Protein AF-A0A161SLN0-F1 (afdb_monomer_lite)

Structure (mmCIF, N/CA/C/O backbone):
data_AF-A0A161SLN0-F1
#
_entry.id   AF-A0A161SLN0-F1
#
loop_
_atom_site.group_PDB
_atom_site.id
_atom_site.type_symbol
_atom_site.label_atom_id
_atom_site.label_alt_id
_atom_site.label_comp_id
_atom_site.label_asym_id
_atom_site.label_entity_id
_atom_site.label_seq_id
_atom_site.pdbx_PDB_ins_code
_atom_site.Cartn_x
_atom_site.Cartn_y
_atom_site.Cartn_z
_atom_site.occupancy
_atom_site.B_iso_or_equiv
_atom_site.auth_seq_id
_atom_site.auth_comp_id
_atom_site.auth_asym_id
_atom_site.auth_atom_id
_atom_site.pdbx_PDB_model_num
ATOM 1 N N . MET A 1 1 ? -24.379 -13.839 1.000 1.00 34.00 1 MET A N 1
ATOM 2 C CA . MET A 1 1 ? -23.048 -14.448 0.765 1.00 34.00 1 MET A CA 1
ATOM 3 C C . MET A 1 1 ? -22.017 -13.664 1.564 1.00 34.00 1 MET A C 1
ATOM 5 O O . MET A 1 1 ? -21.886 -12.473 1.328 1.00 34.00 1 MET A O 1
ATOM 9 N N . ASN A 1 2 ? -21.321 -14.285 2.523 1.00 34.69 2 ASN A N 1
ATOM 10 C CA . ASN A 1 2 ? -20.257 -13.618 3.285 1.00 34.69 2 ASN A CA 1
ATOM 11 C C . ASN A 1 2 ? -18.967 -13.610 2.457 1.00 34.69 2 ASN A C 1
ATOM 13 O O . ASN A 1 2 ? -18.187 -14.558 2.512 1.00 34.69 2 ASN A O 1
ATOM 17 N N . GLN A 1 3 ? -18.749 -12.561 1.663 1.00 37.97 3 GLN A N 1
ATOM 18 C CA . GLN A 1 3 ? -17.447 -12.347 1.036 1.00 37.97 3 GLN A CA 1
ATOM 19 C C . GLN A 1 3 ? -16.468 -11.876 2.111 1.00 37.97 3 GLN A C 1
ATOM 21 O O . GLN A 1 3 ? -16.639 -10.801 2.681 1.00 37.97 3 GLN A O 1
ATOM 26 N N . GLN A 1 4 ? -15.467 -12.705 2.409 1.00 38.03 4 GLN A N 1
ATOM 27 C CA . GLN A 1 4 ? -14.343 -12.331 3.256 1.00 38.03 4 GLN A CA 1
ATOM 28 C C . GLN A 1 4 ? -13.161 -11.969 2.360 1.00 38.03 4 GLN A C 1
ATOM 30 O O . GLN A 1 4 ? -12.408 -12.836 1.917 1.00 38.03 4 GLN A O 1
ATOM 35 N N . VAL A 1 5 ? -12.976 -10.678 2.101 1.00 45.66 5 VAL A N 1
ATOM 36 C CA . VAL A 1 5 ? -11.782 -10.204 1.395 1.00 45.66 5 VAL A CA 1
ATOM 37 C C . VAL A 1 5 ? -10.668 -10.078 2.430 1.00 45.66 5 VAL A C 1
ATOM 39 O O . VAL A 1 5 ? -10.625 -9.106 3.178 1.00 45.66 5 VAL A O 1
ATOM 42 N N . LYS A 1 6 ? -9.797 -11.093 2.516 1.00 40.09 6 LYS A N 1
ATOM 43 C CA . LYS A 1 6 ? -8.575 -11.044 3.336 1.00 40.09 6 LYS A CA 1
ATOM 44 C C . LYS A 1 6 ? -7.455 -10.394 2.540 1.00 40.09 6 LYS A C 1
ATOM 46 O O . LYS A 1 6 ? -7.064 -10.918 1.500 1.00 40.09 6 LYS A O 1
ATOM 51 N N . PHE A 1 7 ? -6.958 -9.259 2.996 1.00 44.44 7 PHE A N 1
ATOM 52 C CA . PHE A 1 7 ? -5.714 -8.671 2.521 1.00 44.44 7 PHE A CA 1
ATOM 53 C C . PHE A 1 7 ? -4.600 -9.122 3.466 1.00 44.44 7 PHE A C 1
ATOM 55 O O . PHE A 1 7 ? -4.599 -8.736 4.630 1.00 44.44 7 PHE A O 1
ATOM 62 N N . ASN A 1 8 ? -3.699 -9.967 2.966 1.00 43.16 8 ASN A N 1
ATOM 63 C CA . ASN A 1 8 ? -2.458 -10.354 3.654 1.00 43.16 8 ASN A CA 1
ATOM 64 C C . ASN A 1 8 ? -1.259 -9.573 3.095 1.00 43.16 8 ASN A C 1
ATOM 66 O O . ASN A 1 8 ? -0.107 -9.976 3.257 1.00 43.16 8 ASN A O 1
ATOM 70 N N . GLY A 1 9 ? -1.556 -8.499 2.366 1.00 36.72 9 GLY A N 1
ATOM 71 C CA . GLY A 1 9 ? -0.575 -7.662 1.727 1.00 36.72 9 GLY A CA 1
ATOM 72 C C . GLY A 1 9 ? 0.172 -6.819 2.743 1.00 36.72 9 GLY A C 1
ATOM 73 O O . GLY A 1 9 ? -0.201 -6.631 3.901 1.00 36.72 9 GLY A O 1
ATOM 74 N N . THR A 1 10 ? 1.272 -6.302 2.261 1.00 40.06 10 THR A N 1
ATOM 75 C CA . THR A 1 10 ? 2.118 -5.356 2.955 1.00 40.06 10 THR A CA 1
ATOM 76 C C . THR A 1 10 ? 1.894 -4.055 2.215 1.00 40.06 10 THR A C 1
ATOM 78 O O . THR A 1 10 ? 1.995 -4.028 0.992 1.00 40.06 10 THR A O 1
ATOM 81 N N . GLY A 1 11 ? 1.458 -3.004 2.905 1.00 35.00 11 GLY A N 1
ATOM 82 C CA . GLY A 1 11 ? 1.432 -1.695 2.269 1.00 35.00 11 GLY A CA 1
ATOM 83 C C . GLY A 1 11 ? 2.883 -1.326 1.984 1.00 35.00 11 GLY A C 1
ATOM 84 O O . GLY A 1 11 ? 3.654 -1.116 2.914 1.00 35.00 11 GLY A O 1
ATOM 85 N N . TRP A 1 12 ? 3.296 -1.344 0.720 1.00 36.91 12 TRP A N 1
ATOM 86 C CA . TRP A 1 12 ? 4.634 -0.910 0.334 1.00 36.91 12 TRP A CA 1
ATOM 87 C C . TRP A 1 12 ? 4.531 0.422 -0.391 1.00 36.91 12 TRP A C 1
ATOM 89 O O . TRP A 1 12 ? 3.974 0.516 -1.482 1.00 36.91 12 TRP A O 1
ATOM 99 N N . PHE A 1 13 ? 5.168 1.429 0.203 1.00 38.88 13 PHE A N 1
ATOM 100 C CA . PHE A 1 13 ? 5.978 2.351 -0.576 1.00 38.88 13 PHE A CA 1
ATOM 101 C C . PHE A 1 13 ? 7.171 1.556 -1.113 1.00 38.88 13 PHE A C 1
ATOM 103 O O . PHE A 1 13 ? 7.768 0.750 -0.398 1.00 38.88 13 PHE A O 1
ATOM 110 N N . PHE A 1 14 ? 7.472 1.731 -2.392 1.00 34.84 14 PHE A N 1
ATOM 111 C CA . PHE A 1 14 ? 8.445 0.931 -3.122 1.00 34.84 14 PHE A CA 1
ATOM 112 C C . PHE A 1 14 ? 9.774 0.737 -2.395 1.00 34.84 14 PHE A C 1
ATOM 114 O O . PHE A 1 14 ? 10.531 1.679 -2.174 1.00 34.84 14 PHE A O 1
ATOM 121 N N . ARG A 1 15 ? 10.130 -0.529 -2.186 1.00 34.72 15 ARG A N 1
ATOM 122 C CA . ARG A 1 15 ? 11.526 -0.950 -2.229 1.00 34.72 15 ARG A CA 1
ATOM 123 C C . ARG A 1 15 ? 11.602 -2.227 -3.052 1.00 34.72 15 ARG A C 1
ATOM 125 O O . ARG A 1 15 ? 11.741 -3.324 -2.523 1.00 34.72 15 ARG A O 1
ATOM 132 N N . VAL A 1 16 ? 11.537 -2.064 -4.378 1.00 40.88 16 VAL A N 1
ATOM 133 C CA . VAL A 1 16 ? 12.298 -2.962 -5.261 1.00 40.88 16 VAL A CA 1
ATOM 134 C C . VAL A 1 16 ? 13.681 -3.041 -4.624 1.00 40.88 16 VAL A C 1
ATOM 136 O O . VAL A 1 16 ? 14.214 -1.984 -4.276 1.00 40.88 16 VAL A O 1
ATOM 139 N N . SER A 1 17 ? 14.205 -4.242 -4.351 1.00 44.16 17 SER A N 1
ATOM 140 C CA . SER A 1 17 ? 15.552 -4.397 -3.793 1.00 44.16 17 SER A CA 1
ATOM 141 C C . SER A 1 17 ? 16.469 -3.544 -4.655 1.00 44.16 17 SER A C 1
ATOM 143 O O . SER A 1 17 ? 16.729 -3.900 -5.802 1.00 44.16 17 SER A O 1
ATOM 145 N N . ALA A 1 18 ? 16.861 -2.363 -4.159 1.00 51.41 18 ALA A N 1
ATOM 146 C CA . ALA A 1 18 ? 17.489 -1.343 -4.996 1.00 51.41 18 ALA A CA 1
ATOM 147 C C . ALA A 1 18 ? 18.703 -1.944 -5.706 1.00 51.41 18 ALA A C 1
ATOM 149 O O . ALA A 1 18 ? 18.971 -1.638 -6.855 1.00 51.41 18 ALA A O 1
ATOM 150 N N . LYS A 1 19 ? 19.341 -2.915 -5.048 1.00 51.28 19 LYS A N 1
ATOM 151 C CA . LYS A 1 19 ? 20.401 -3.758 -5.574 1.00 51.28 19 LYS A CA 1
ATOM 152 C C . LYS A 1 19 ? 20.050 -4.426 -6.912 1.00 51.28 19 LYS A C 1
ATOM 154 O O . LYS A 1 19 ? 20.824 -4.286 -7.844 1.00 51.28 19 LYS A O 1
ATOM 159 N N . GLU A 1 20 ? 18.923 -5.120 -7.045 1.00 52.62 20 GLU A N 1
ATOM 160 C CA . GLU A 1 20 ? 18.567 -5.852 -8.277 1.00 52.62 20 GLU A CA 1
ATOM 161 C C . GLU A 1 20 ? 18.192 -4.909 -9.424 1.00 52.62 20 GLU A C 1
ATOM 163 O O . GLU A 1 20 ? 18.635 -5.110 -10.553 1.00 52.62 20 GLU A O 1
ATOM 168 N N . ALA A 1 21 ? 17.462 -3.830 -9.127 1.00 57.84 21 ALA A N 1
ATOM 169 C CA . ALA A 1 21 ? 17.160 -2.794 -10.114 1.00 57.84 21 ALA A CA 1
ATOM 170 C C . ALA A 1 21 ? 18.424 -2.048 -10.574 1.00 57.84 21 ALA A C 1
ATOM 172 O O . ALA A 1 21 ? 18.580 -1.775 -11.764 1.00 57.84 21 ALA A O 1
ATOM 173 N N . ILE A 1 22 ? 19.352 -1.762 -9.653 1.00 64.56 22 ILE A N 1
ATOM 174 C CA . ILE A 1 22 ? 20.646 -1.137 -9.953 1.00 64.56 22 ILE A CA 1
ATOM 175 C C . ILE A 1 22 ? 21.499 -2.075 -10.811 1.00 64.56 22 ILE A C 1
ATOM 177 O O . ILE A 1 22 ? 22.003 -1.640 -11.840 1.00 64.56 22 ILE A O 1
ATOM 181 N N . TRP A 1 23 ? 21.617 -3.361 -10.464 1.00 68.69 23 TRP A N 1
ATOM 182 C CA . TRP A 1 23 ? 22.383 -4.320 -11.269 1.00 68.69 23 TRP A CA 1
ATOM 183 C C . TRP A 1 23 ? 21.785 -4.523 -12.662 1.00 68.69 23 TRP A C 1
ATOM 185 O O . TRP A 1 23 ? 22.527 -4.500 -13.642 1.00 68.69 23 TRP A O 1
ATOM 195 N N . GLY A 1 24 ? 20.457 -4.644 -12.768 1.00 70.56 24 GLY A N 1
ATOM 196 C CA . GLY A 1 24 ? 19.770 -4.704 -14.059 1.00 70.56 24 GLY A CA 1
ATOM 197 C C . GLY A 1 24 ? 20.017 -3.452 -14.906 1.00 70.56 24 GLY A C 1
ATOM 198 O O . GLY A 1 24 ? 20.313 -3.564 -16.093 1.00 70.56 24 GLY A O 1
ATOM 199 N N . SER A 1 25 ? 19.994 -2.269 -14.283 1.00 66.56 25 SER A N 1
ATOM 200 C CA . SER A 1 25 ? 20.264 -0.994 -14.963 1.00 66.56 25 SER A CA 1
ATOM 201 C C . SER A 1 25 ? 21.722 -0.867 -15.414 1.00 66.56 25 SER A C 1
ATOM 203 O O . SER A 1 25 ? 21.975 -0.376 -16.509 1.00 66.56 25 SER A O 1
ATOM 205 N N . ILE A 1 26 ? 22.682 -1.339 -14.610 1.00 77.44 26 ILE A N 1
ATOM 206 C CA . ILE A 1 26 ? 24.114 -1.326 -14.951 1.00 77.44 26 ILE A CA 1
ATOM 207 C C . ILE A 1 26 ? 24.400 -2.254 -16.136 1.00 77.44 26 ILE A C 1
ATOM 209 O O . ILE A 1 26 ? 25.064 -1.842 -17.085 1.00 77.44 26 ILE A O 1
ATOM 213 N N . ILE A 1 27 ? 23.890 -3.491 -16.105 1.00 77.56 27 ILE A N 1
ATOM 214 C CA . ILE A 1 27 ? 24.083 -4.458 -17.197 1.00 77.56 27 ILE A CA 1
ATOM 215 C C . ILE A 1 27 ? 23.438 -3.934 -18.483 1.00 77.56 27 ILE A C 1
ATOM 217 O O . ILE A 1 27 ? 24.058 -3.986 -19.546 1.00 77.56 27 ILE A O 1
ATOM 221 N N . PHE A 1 28 ? 22.225 -3.382 -18.380 1.00 76.50 28 PHE A N 1
ATOM 222 C CA . PHE A 1 28 ? 21.536 -2.771 -19.510 1.00 76.50 28 PHE A CA 1
ATOM 223 C C . PHE A 1 28 ? 22.338 -1.605 -20.096 1.00 76.50 28 PHE A C 1
ATOM 225 O O . PHE A 1 28 ? 22.585 -1.595 -21.297 1.00 76.50 28 PHE A O 1
ATOM 232 N N . LEU A 1 29 ? 22.819 -0.675 -19.262 1.00 80.00 29 LEU A N 1
ATOM 233 C CA . LEU A 1 29 ? 23.639 0.455 -19.707 1.00 80.00 29 LEU A CA 1
ATOM 234 C C . LEU A 1 29 ? 24.932 -0.010 -20.394 1.00 80.00 29 LEU A C 1
ATOM 236 O O . LEU A 1 29 ? 25.308 0.542 -21.423 1.00 80.00 29 LEU A O 1
ATOM 240 N N . GLY A 1 30 ? 25.587 -1.049 -19.868 1.00 80.38 30 GLY A N 1
ATOM 241 C CA . GLY A 1 30 ? 26.797 -1.620 -20.463 1.00 80.38 30 GLY A CA 1
ATOM 242 C C . GLY A 1 30 ? 26.560 -2.216 -21.854 1.00 80.38 30 GLY A C 1
ATOM 243 O O . GLY A 1 30 ? 27.265 -1.868 -22.802 1.00 80.38 30 GLY A O 1
ATOM 244 N N . LEU A 1 31 ? 25.534 -3.063 -21.998 1.00 79.62 31 LEU A N 1
ATOM 245 C CA . LEU A 1 31 ? 25.114 -3.613 -23.296 1.00 79.62 31 LEU A CA 1
ATOM 246 C C . LEU A 1 31 ? 24.728 -2.503 -24.276 1.00 79.62 31 LEU A C 1
ATOM 248 O O . LEU A 1 31 ? 25.082 -2.550 -25.452 1.00 79.62 31 LEU A O 1
ATOM 252 N N . PHE A 1 32 ? 24.042 -1.481 -23.775 1.00 77.06 32 PHE A N 1
ATOM 253 C CA . PHE A 1 32 ? 23.576 -0.362 -24.574 1.00 77.06 32 PHE A CA 1
ATOM 254 C C . PHE A 1 32 ? 24.733 0.492 -25.118 1.00 77.06 32 PHE A C 1
ATOM 256 O O . PHE A 1 32 ? 24.772 0.798 -26.311 1.00 77.06 32 PHE A O 1
ATOM 263 N N . CYS A 1 33 ? 25.728 0.803 -24.284 1.00 80.88 33 CYS A N 1
ATOM 264 C CA . CYS A 1 33 ? 26.953 1.485 -24.707 1.00 80.88 33 CYS A CA 1
ATOM 265 C C . CYS A 1 33 ? 27.768 0.657 -25.713 1.00 80.88 33 CYS A C 1
ATOM 267 O O . CYS A 1 33 ? 28.327 1.218 -26.654 1.00 80.88 33 CYS A O 1
ATOM 269 N N . ALA A 1 34 ? 27.819 -0.669 -25.557 1.00 80.88 34 ALA A N 1
ATOM 270 C CA . ALA A 1 34 ? 28.524 -1.540 -26.498 1.00 80.88 34 ALA A CA 1
ATOM 271 C C . ALA A 1 34 ? 27.880 -1.516 -27.897 1.00 80.88 34 ALA A C 1
ATOM 273 O O . ALA A 1 34 ? 28.582 -1.397 -28.903 1.00 80.88 34 ALA A O 1
ATOM 274 N N . VAL A 1 35 ? 26.545 -1.562 -27.966 1.00 82.25 35 VAL A N 1
ATOM 275 C CA . VAL A 1 35 ? 25.800 -1.459 -29.233 1.00 82.25 35 VAL A CA 1
ATOM 276 C C . VAL A 1 35 ? 25.983 -0.081 -29.872 1.00 82.25 35 VAL A C 1
ATOM 278 O O . VAL A 1 35 ? 26.184 0.000 -31.083 1.00 82.25 35 VAL A O 1
ATOM 281 N N . PHE A 1 36 ? 25.984 0.996 -29.079 1.00 81.06 36 PHE A N 1
ATOM 282 C CA . PHE A 1 36 ? 26.283 2.341 -29.582 1.00 81.06 36 PHE A CA 1
ATOM 283 C C . PHE A 1 36 ? 27.641 2.417 -30.261 1.00 81.06 36 PHE A C 1
ATOM 285 O O . PHE A 1 36 ? 27.747 2.912 -31.378 1.00 81.06 36 PHE A O 1
ATOM 292 N N . TYR A 1 37 ? 28.673 1.920 -29.577 1.00 82.00 37 TYR A N 1
ATOM 293 C CA . TYR A 1 37 ? 30.043 1.987 -30.059 1.00 82.00 37 TYR A CA 1
ATOM 294 C C . TYR A 1 37 ? 30.205 1.219 -31.375 1.00 82.00 37 TYR A C 1
ATOM 296 O O . TYR A 1 37 ? 30.844 1.709 -32.302 1.00 82.00 37 TYR A O 1
ATOM 304 N N . LEU A 1 38 ? 29.546 0.060 -31.499 1.00 82.12 38 LEU A N 1
ATOM 305 C CA . LEU A 1 38 ? 29.510 -0.711 -32.741 1.00 82.12 38 LEU A CA 1
ATOM 306 C C . LEU A 1 38 ? 28.850 0.074 -33.887 1.00 82.12 38 LEU A C 1
ATOM 308 O O . LEU A 1 38 ? 29.393 0.129 -34.988 1.00 82.12 38 LEU A O 1
ATOM 312 N N . ILE A 1 39 ? 27.695 0.698 -33.635 1.00 80.31 39 ILE A N 1
ATOM 313 C CA . ILE A 1 39 ? 26.986 1.505 -34.640 1.00 80.31 39 ILE A CA 1
ATOM 314 C C . ILE A 1 39 ? 27.831 2.714 -35.044 1.00 80.31 39 ILE A C 1
ATOM 316 O O . ILE A 1 39 ? 27.960 2.987 -36.235 1.00 80.31 39 ILE A O 1
ATOM 320 N N . HIS A 1 40 ? 28.435 3.406 -34.077 1.00 79.94 40 HIS A N 1
ATOM 321 C CA . HIS A 1 40 ? 29.305 4.550 -34.326 1.00 79.94 40 HIS A CA 1
ATOM 322 C C . HIS A 1 40 ? 30.483 4.173 -35.226 1.00 79.94 40 HIS A C 1
ATOM 324 O O . HIS A 1 40 ? 30.720 4.841 -36.229 1.00 79.94 40 HIS A O 1
ATOM 330 N N . PHE A 1 41 ? 31.148 3.054 -34.932 1.00 80.75 41 PHE A N 1
ATOM 331 C CA . PHE A 1 41 ? 32.256 2.543 -35.736 1.00 80.75 41 PHE A CA 1
ATOM 332 C C . PHE A 1 41 ? 31.831 2.216 -37.178 1.00 80.75 41 PHE A C 1
ATOM 334 O O . PHE A 1 41 ? 32.519 2.579 -38.132 1.00 80.75 41 PHE A O 1
ATOM 341 N N . ILE A 1 42 ? 30.664 1.585 -37.363 1.00 79.62 42 ILE A N 1
ATOM 342 C CA . ILE A 1 42 ? 30.116 1.305 -38.700 1.00 79.62 42 ILE A CA 1
ATOM 343 C C . ILE A 1 42 ? 29.817 2.614 -39.441 1.00 79.62 42 ILE A C 1
ATOM 345 O O . ILE A 1 42 ? 30.231 2.778 -40.587 1.00 79.62 42 ILE A O 1
ATOM 349 N N . VAL A 1 43 ? 29.137 3.565 -38.801 1.00 79.31 43 VAL A N 1
ATOM 350 C CA . VAL A 1 43 ? 28.787 4.860 -39.409 1.00 79.31 43 VAL A CA 1
ATOM 351 C C . VAL A 1 43 ? 30.038 5.665 -39.769 1.00 79.31 43 VAL A C 1
ATOM 353 O O . VAL A 1 43 ? 30.090 6.273 -40.840 1.00 79.31 43 VAL A O 1
ATOM 356 N N . GLU A 1 44 ? 31.066 5.636 -38.920 1.00 79.81 44 GLU A N 1
ATOM 357 C CA . GLU A 1 44 ? 32.354 6.277 -39.179 1.00 79.81 44 GLU A CA 1
ATOM 358 C C . GLU A 1 44 ? 33.065 5.649 -40.385 1.00 79.81 44 GLU A C 1
ATOM 360 O O . GLU A 1 44 ? 33.533 6.381 -41.258 1.00 79.81 44 GLU A O 1
ATOM 365 N N . SER A 1 45 ? 33.044 4.315 -40.500 1.00 79.19 45 SER A N 1
ATOM 366 C CA . SER A 1 45 ? 33.649 3.580 -41.621 1.00 79.19 45 SER A CA 1
ATOM 367 C C . SER A 1 45 ? 32.994 3.855 -42.984 1.00 79.19 45 SER A C 1
ATOM 369 O O . SER A 1 45 ? 33.648 3.731 -44.017 1.00 79.19 45 SER A O 1
ATOM 371 N N . VAL A 1 46 ? 31.721 4.269 -43.001 1.00 82.50 46 VAL A N 1
ATOM 372 C CA . VAL A 1 46 ? 30.965 4.591 -44.227 1.00 82.50 46 VAL A CA 1
ATOM 373 C C . VAL A 1 46 ? 31.240 6.024 -44.716 1.00 82.50 46 VAL A C 1
ATOM 375 O O . VAL A 1 46 ? 30.949 6.349 -45.865 1.00 82.50 46 VAL A O 1
ATOM 378 N N . GLY A 1 47 ? 31.810 6.898 -43.877 1.00 78.12 47 GLY A N 1
ATOM 379 C CA . GLY A 1 47 ? 32.238 8.246 -44.280 1.00 78.12 47 GLY A CA 1
ATOM 380 C C . GLY A 1 47 ? 31.108 9.225 -44.639 1.00 78.12 47 GLY A C 1
ATOM 381 O O . GLY A 1 47 ? 31.372 10.285 -45.198 1.00 78.12 47 GLY A O 1
ATOM 382 N N . ASN A 1 48 ? 29.847 8.904 -44.332 1.00 83.31 48 ASN A N 1
ATOM 383 C CA . ASN A 1 48 ? 28.707 9.770 -44.636 1.00 83.31 48 ASN A CA 1
ATOM 384 C C . ASN A 1 48 ? 28.481 10.800 -43.511 1.00 83.31 48 ASN A C 1
ATOM 386 O O . ASN A 1 48 ? 27.951 10.470 -42.451 1.00 83.31 48 ASN A O 1
ATOM 390 N N . GLU A 1 49 ? 28.853 12.059 -43.755 1.00 82.94 49 GLU A N 1
ATOM 391 C CA . GLU A 1 49 ? 28.761 13.170 -42.789 1.00 82.94 49 GLU A CA 1
ATOM 392 C C . GLU A 1 49 ? 27.317 13.481 -42.336 1.00 82.94 49 GLU A C 1
ATOM 394 O O . GLU A 1 49 ? 27.067 13.839 -41.180 1.00 82.94 49 GLU A O 1
ATOM 399 N N . THR A 1 50 ? 26.323 13.265 -43.202 1.00 80.62 50 THR A N 1
ATOM 400 C CA . THR A 1 50 ? 24.906 13.395 -42.826 1.00 80.62 50 THR A CA 1
ATOM 401 C C . THR A 1 50 ? 24.488 12.271 -41.878 1.00 80.62 50 THR A C 1
ATOM 403 O O . THR A 1 50 ? 23.823 12.512 -40.874 1.00 80.62 50 THR A O 1
ATOM 406 N N . LEU A 1 51 ? 24.932 11.040 -42.141 1.00 76.19 51 LEU A N 1
ATOM 407 C CA . LEU A 1 51 ? 24.659 9.899 -41.266 1.00 76.19 51 LEU A CA 1
ATOM 408 C C . LEU A 1 51 ? 25.362 10.054 -39.905 1.00 76.19 51 LEU A C 1
ATOM 410 O O . LEU A 1 51 ? 24.759 9.783 -38.867 1.00 76.19 51 LEU A O 1
ATOM 414 N N . LYS A 1 52 ? 26.596 10.577 -39.893 1.00 75.81 52 LYS A N 1
ATOM 415 C CA . LYS A 1 52 ? 27.353 10.899 -38.670 1.00 75.81 52 LYS A CA 1
ATOM 416 C C . LYS A 1 52 ? 26.661 11.941 -37.791 1.00 75.81 52 LYS A C 1
ATOM 418 O O . LYS A 1 52 ? 26.717 11.823 -36.570 1.00 75.81 52 LYS A O 1
ATOM 423 N N . SER A 1 53 ? 26.009 12.947 -38.370 1.00 80.12 53 SER A N 1
ATOM 424 C CA . SER A 1 53 ? 25.287 13.965 -37.586 1.00 80.12 53 SER A CA 1
ATOM 425 C C . SER A 1 53 ? 23.935 13.468 -37.055 1.00 80.12 53 SER A C 1
ATOM 427 O O . SER A 1 53 ? 23.513 13.874 -35.973 1.00 80.12 53 SER A O 1
ATOM 429 N N . LEU A 1 54 ? 23.286 12.531 -37.756 1.00 80.94 54 LEU A N 1
ATOM 430 C CA . LEU A 1 54 ? 22.002 11.944 -37.349 1.00 80.94 54 LEU A CA 1
ATOM 431 C C . LEU A 1 54 ? 22.121 10.743 -36.400 1.00 80.94 54 LEU A C 1
ATOM 433 O O . LEU A 1 54 ? 21.144 10.409 -35.726 1.00 80.94 54 LEU A O 1
ATOM 437 N N . GLN A 1 55 ? 23.296 10.115 -36.298 1.00 80.62 55 GLN A N 1
ATOM 438 C CA . GLN A 1 55 ? 23.485 8.917 -35.472 1.00 80.62 55 GLN A CA 1
ATOM 439 C C . GLN A 1 55 ? 23.126 9.147 -33.995 1.00 80.62 55 GLN A C 1
ATOM 441 O O . GLN A 1 55 ? 22.458 8.313 -33.391 1.00 80.62 55 GLN A O 1
ATOM 446 N N . MET A 1 56 ? 23.518 10.290 -33.417 1.00 76.12 56 MET A N 1
ATOM 447 C CA . MET A 1 56 ? 23.323 10.577 -31.993 1.00 76.12 56 MET A CA 1
ATOM 448 C C . MET A 1 56 ? 21.847 10.871 -31.660 1.00 76.12 56 MET A C 1
ATOM 450 O O . MET A 1 56 ? 21.331 10.265 -30.722 1.00 76.12 56 MET A O 1
ATOM 454 N N . PRO A 1 57 ? 21.113 11.700 -32.435 1.00 80.00 57 PRO A N 1
ATOM 455 C CA . PRO A 1 57 ? 19.665 11.842 -32.275 1.00 80.00 57 PRO A CA 1
ATOM 456 C C . PRO A 1 57 ? 18.900 10.523 -32.424 1.00 80.00 57 PRO A C 1
ATOM 458 O O . PRO A 1 57 ? 18.075 10.201 -31.572 1.00 80.00 57 PRO A O 1
ATOM 461 N N . ILE A 1 58 ? 19.191 9.739 -33.473 1.00 81.81 58 ILE A N 1
ATOM 462 C CA . ILE A 1 58 ? 18.529 8.445 -33.715 1.00 81.81 58 ILE A CA 1
ATOM 463 C C . ILE A 1 58 ? 18.773 7.506 -32.534 1.00 81.81 58 ILE A C 1
ATOM 465 O O . ILE A 1 58 ? 17.844 6.868 -32.038 1.00 81.81 58 ILE A O 1
ATOM 469 N N . PHE A 1 59 ? 20.008 7.465 -32.043 1.00 80.50 59 PHE A N 1
ATOM 470 C CA . PHE A 1 59 ? 20.387 6.641 -30.910 1.00 80.50 59 PHE A CA 1
ATOM 471 C C . PHE A 1 59 ? 19.694 7.056 -29.608 1.00 80.50 59 PHE A C 1
ATOM 473 O O . PHE A 1 59 ? 19.191 6.198 -28.886 1.00 80.50 59 PHE A O 1
ATOM 480 N N . LEU A 1 60 ? 19.605 8.357 -29.319 1.00 79.25 60 LEU A N 1
ATOM 481 C CA . LEU A 1 60 ? 18.901 8.863 -28.137 1.00 79.25 60 LEU A CA 1
ATOM 482 C C . LEU A 1 60 ? 17.398 8.560 -28.187 1.00 79.25 60 LEU A C 1
ATOM 484 O O . LEU A 1 60 ? 16.815 8.190 -27.169 1.00 79.25 60 LEU A O 1
ATOM 488 N N . VAL A 1 61 ? 16.775 8.661 -29.365 1.00 82.31 61 VAL A N 1
ATOM 489 C CA . VAL A 1 61 ? 15.363 8.289 -29.554 1.00 82.31 61 VAL A CA 1
ATOM 490 C C . VAL A 1 61 ? 15.165 6.789 -29.330 1.00 82.31 61 VAL A C 1
ATOM 492 O O . VAL A 1 61 ? 14.252 6.392 -28.609 1.00 82.31 61 VAL A O 1
ATOM 495 N N . LEU A 1 62 ? 16.045 5.949 -29.882 1.00 80.81 62 LEU A N 1
ATOM 496 C CA . LEU A 1 62 ? 16.026 4.502 -29.650 1.00 80.81 62 LEU A CA 1
ATOM 497 C C . LEU A 1 62 ? 16.229 4.154 -28.171 1.00 80.81 62 LEU A C 1
ATOM 499 O O . LEU A 1 62 ? 15.475 3.339 -27.639 1.00 80.81 62 LEU A O 1
ATOM 503 N N . LEU A 1 63 ? 17.182 4.803 -27.491 1.00 79.69 63 LEU A N 1
ATOM 504 C CA . LEU A 1 63 ? 17.395 4.641 -26.051 1.00 79.69 63 LEU A CA 1
ATOM 505 C C . LEU A 1 63 ? 16.117 4.951 -25.279 1.00 79.69 63 LEU A C 1
ATOM 507 O O . LEU A 1 63 ? 15.718 4.176 -24.409 1.00 79.69 63 LEU A O 1
ATOM 511 N N . PHE A 1 64 ? 15.480 6.078 -25.599 1.00 80.19 64 PHE A N 1
ATOM 512 C CA . PHE A 1 64 ? 14.264 6.519 -24.934 1.00 80.19 64 PHE A CA 1
ATOM 513 C C . PHE A 1 64 ? 13.123 5.516 -25.128 1.00 80.19 64 PHE A C 1
ATOM 515 O O . PHE A 1 64 ? 12.508 5.108 -24.146 1.00 80.19 64 PHE A O 1
ATOM 522 N N . VAL A 1 65 ? 12.882 5.058 -26.361 1.00 82.81 65 VAL A N 1
ATOM 523 C CA . VAL A 1 65 ? 11.819 4.087 -26.668 1.00 82.81 65 VAL A CA 1
ATOM 524 C C . VAL A 1 65 ? 12.068 2.753 -25.965 1.00 82.81 65 VAL A C 1
ATOM 526 O O . VAL A 1 65 ? 11.169 2.240 -25.303 1.00 82.81 65 VAL A O 1
ATOM 529 N N . VAL A 1 66 ? 13.281 2.199 -26.049 1.00 81.81 66 VAL A N 1
ATOM 530 C CA . VAL A 1 66 ? 13.609 0.915 -25.403 1.00 81.81 66 VAL A CA 1
ATOM 531 C C . VAL A 1 66 ? 13.522 1.030 -23.881 1.00 81.81 66 VAL A C 1
ATOM 533 O O . VAL A 1 66 ? 12.922 0.170 -23.238 1.00 81.81 66 VAL A O 1
ATOM 536 N N . SER A 1 67 ? 14.051 2.108 -23.296 1.00 77.50 67 SER A N 1
ATOM 537 C CA . SER A 1 67 ? 13.958 2.348 -21.849 1.00 77.50 67 SER A CA 1
ATOM 538 C C . SER A 1 67 ? 12.503 2.493 -21.404 1.00 77.50 67 SER A C 1
ATOM 540 O O . SER A 1 67 ? 12.105 1.891 -20.411 1.00 77.50 67 SER A O 1
ATOM 542 N N . PHE A 1 68 ? 11.688 3.232 -22.162 1.00 79.12 68 PHE A N 1
ATOM 543 C CA . PHE A 1 68 ? 10.260 3.388 -21.896 1.00 79.12 68 PHE A CA 1
ATOM 544 C C . PHE A 1 68 ? 9.522 2.044 -21.944 1.00 79.12 68 PHE A C 1
ATOM 546 O O . PHE A 1 68 ? 8.773 1.737 -21.019 1.00 79.12 68 PHE A O 1
ATOM 553 N N . LEU A 1 69 ? 9.780 1.210 -22.957 1.00 78.25 69 LEU A N 1
ATOM 554 C CA . LEU A 1 69 ? 9.182 -0.124 -23.070 1.00 78.25 69 LEU A CA 1
ATOM 555 C C . LEU A 1 69 ? 9.611 -1.045 -21.921 1.00 78.25 69 LEU A C 1
ATOM 557 O O . LEU A 1 69 ? 8.772 -1.751 -21.369 1.00 78.25 69 LEU A O 1
ATOM 561 N N . ILE A 1 70 ? 10.879 -1.007 -21.500 1.00 74.56 70 ILE A N 1
ATOM 562 C CA . ILE A 1 70 ? 11.357 -1.797 -20.355 1.00 74.56 70 ILE A CA 1
ATOM 563 C C . ILE A 1 70 ? 10.681 -1.341 -19.058 1.00 74.56 70 ILE A C 1
ATOM 565 O O . ILE A 1 70 ? 10.199 -2.171 -18.284 1.00 74.56 70 ILE A O 1
ATOM 569 N N . VAL A 1 71 ? 10.595 -0.029 -18.824 1.00 69.81 71 VAL A N 1
ATOM 570 C CA . VAL A 1 71 ? 9.883 0.527 -17.667 1.00 69.81 71 VAL A CA 1
ATOM 571 C C . VAL A 1 71 ? 8.410 0.109 -17.714 1.00 69.81 71 VAL A C 1
ATOM 573 O O . VAL A 1 71 ? 7.888 -0.391 -16.723 1.00 69.81 71 VAL A O 1
ATOM 576 N N . GLN A 1 72 ? 7.743 0.235 -18.861 1.00 66.88 72 GLN A N 1
ATOM 577 C CA . GLN A 1 72 ? 6.326 -0.094 -19.021 1.00 66.88 72 GLN A CA 1
ATOM 578 C C . GLN A 1 72 ? 6.027 -1.598 -18.921 1.00 66.88 72 GLN A C 1
ATOM 580 O O . GLN A 1 72 ? 4.954 -1.967 -18.451 1.00 66.88 72 GLN A O 1
ATOM 585 N N . GLN A 1 73 ? 6.923 -2.472 -19.381 1.00 65.12 73 GLN A N 1
ATOM 586 C CA . GLN A 1 73 ? 6.677 -3.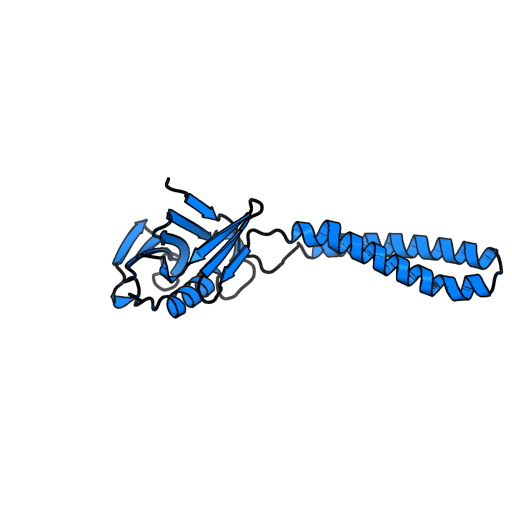916 -19.451 1.00 65.12 73 GLN A CA 1
ATOM 587 C C . GLN A 1 73 ? 7.193 -4.668 -18.227 1.00 65.12 73 GLN A C 1
ATOM 589 O O . GLN A 1 73 ? 6.585 -5.649 -17.808 1.00 65.12 73 GLN A O 1
ATOM 594 N N . PHE A 1 74 ? 8.299 -4.219 -17.642 1.00 59.84 74 PHE A N 1
ATOM 595 C CA . PHE A 1 74 ? 8.873 -4.872 -16.475 1.00 59.84 74 PHE A CA 1
ATOM 596 C C . PHE A 1 74 ? 8.540 -4.085 -15.224 1.00 59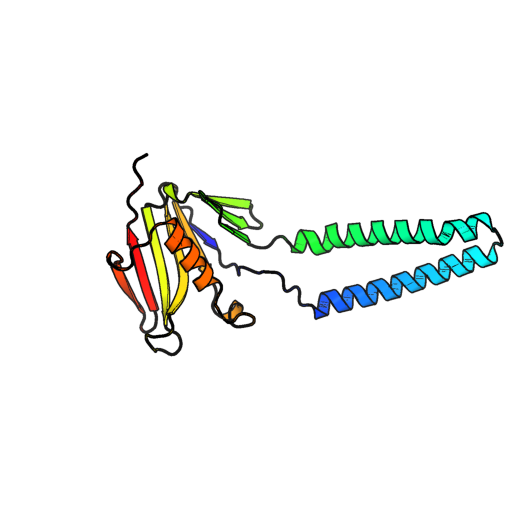.84 74 PHE A C 1
ATOM 598 O O . PHE A 1 74 ? 7.906 -4.625 -14.332 1.00 59.84 74 PHE A O 1
ATOM 605 N N . ILE A 1 75 ? 8.860 -2.795 -15.153 1.00 60.19 75 ILE A N 1
ATOM 606 C CA . ILE A 1 75 ? 8.673 -2.055 -13.901 1.00 60.19 75 ILE A CA 1
ATOM 607 C C . ILE A 1 75 ? 7.180 -1.893 -13.595 1.00 60.19 75 ILE A C 1
ATOM 609 O O . ILE A 1 75 ? 6.734 -2.373 -12.559 1.00 60.19 75 ILE A O 1
ATOM 613 N N . VAL A 1 76 ? 6.390 -1.313 -14.503 1.00 54.59 76 VAL A N 1
ATOM 614 C CA . VAL A 1 76 ? 4.969 -0.972 -14.286 1.00 54.59 76 VAL A CA 1
ATOM 615 C C . VAL A 1 76 ? 4.070 -2.182 -13.960 1.00 54.59 76 VAL A C 1
ATOM 617 O O . VAL A 1 76 ? 3.193 -2.044 -13.110 1.00 54.59 76 VAL A O 1
ATOM 620 N N . PRO A 1 77 ? 4.241 -3.391 -14.523 1.00 46.88 77 PRO A N 1
ATOM 621 C CA . PRO A 1 77 ? 3.422 -4.535 -14.127 1.00 46.88 77 PRO A CA 1
ATOM 622 C C . PRO A 1 77 ? 3.836 -5.099 -12.768 1.00 46.88 77 PRO A C 1
ATOM 624 O O . PRO A 1 77 ? 2.966 -5.543 -12.022 1.00 46.88 77 PRO A O 1
ATOM 627 N N . TYR A 1 78 ? 5.119 -4.998 -12.394 1.00 49.97 78 TYR A N 1
ATOM 628 C CA . TYR A 1 78 ? 5.558 -5.259 -11.019 1.00 49.97 78 TYR A CA 1
ATOM 629 C C . TYR A 1 78 ? 5.100 -4.162 -10.037 1.00 49.97 78 TYR A C 1
ATOM 631 O O . TYR A 1 78 ? 5.108 -4.406 -8.837 1.00 49.97 78 TYR A O 1
ATOM 639 N N . ILE A 1 79 ? 4.601 -3.009 -10.517 1.00 53.69 79 ILE A N 1
ATOM 640 C CA . ILE A 1 79 ? 3.840 -2.015 -9.725 1.00 53.69 79 ILE A CA 1
ATOM 641 C C . ILE A 1 79 ? 2.402 -2.494 -9.410 1.00 53.69 79 ILE A C 1
ATOM 643 O O . ILE A 1 79 ? 1.650 -1.793 -8.736 1.00 53.69 79 ILE A O 1
ATOM 647 N N . LYS A 1 80 ? 1.967 -3.698 -9.808 1.00 45.97 80 LYS A N 1
ATOM 648 C CA . LYS A 1 80 ? 0.677 -4.257 -9.353 1.00 45.97 80 LYS A CA 1
ATOM 649 C C . LYS A 1 80 ? 0.796 -4.848 -7.950 1.00 45.97 80 LYS A C 1
ATOM 651 O O . LYS A 1 80 ? 0.733 -6.059 -7.754 1.00 45.97 80 LYS A O 1
ATOM 656 N N . PHE A 1 81 ? 0.979 -3.970 -6.974 1.00 54.38 81 PHE A N 1
ATOM 657 C CA . PHE A 1 81 ? 0.922 -4.334 -5.569 1.00 54.38 81 PHE A CA 1
ATOM 658 C C . PHE A 1 81 ? -0.523 -4.429 -5.099 1.00 54.38 81 PHE A C 1
ATOM 660 O O . PHE A 1 81 ? -1.414 -3.731 -5.582 1.00 54.38 81 PHE A O 1
ATOM 667 N N . ASP A 1 82 ? -0.714 -5.285 -4.107 1.00 57.97 82 ASP A N 1
ATOM 668 C CA . ASP A 1 82 ? -1.837 -5.231 -3.192 1.00 57.97 82 ASP A CA 1
ATOM 669 C C . ASP A 1 82 ? -1.799 -3.838 -2.515 1.00 57.97 82 ASP A C 1
ATOM 671 O O . ASP A 1 82 ? -1.043 -3.615 -1.570 1.00 57.97 82 ASP A O 1
ATOM 675 N N . GLN A 1 83 ? -2.534 -2.865 -3.063 1.00 65.50 83 GLN A N 1
ATOM 676 C CA . GLN A 1 83 ? -2.516 -1.470 -2.612 1.00 65.50 83 GLN A CA 1
ATOM 677 C C . GLN A 1 83 ? -3.748 -1.155 -1.786 1.00 65.50 83 GLN A C 1
ATOM 679 O O . GLN A 1 83 ? -4.857 -1.618 -2.061 1.00 65.50 83 GLN A O 1
ATOM 684 N N . LEU A 1 84 ? -3.546 -0.289 -0.802 1.00 70.62 84 LEU A N 1
ATOM 685 C CA . LEU A 1 84 ? -4.623 0.271 -0.020 1.00 70.62 84 LEU A CA 1
ATOM 686 C C . LEU A 1 84 ? -4.622 1.785 -0.170 1.00 70.62 84 LEU A C 1
ATOM 688 O O . LEU A 1 84 ? -3.669 2.451 0.222 1.00 70.62 84 LEU A O 1
ATOM 692 N N . VAL A 1 85 ? -5.686 2.316 -0.761 1.00 70.88 85 VAL A N 1
ATOM 693 C CA . VAL A 1 85 ? -5.853 3.748 -1.002 1.00 70.88 85 VAL A CA 1
ATOM 694 C C . VAL A 1 85 ? -6.973 4.254 -0.112 1.00 70.88 85 VAL A C 1
ATOM 696 O O . VAL A 1 85 ? -8.108 3.782 -0.188 1.00 70.88 85 VAL A O 1
ATOM 699 N N . PHE A 1 86 ? -6.644 5.214 0.747 1.00 71.38 86 PHE A N 1
ATOM 700 C CA . PHE A 1 86 ? -7.613 5.876 1.609 1.00 71.38 86 PHE A CA 1
ATOM 701 C C . PHE A 1 86 ? -8.182 7.096 0.880 1.00 71.38 86 PHE A C 1
ATOM 703 O O . PHE A 1 86 ? -7.490 8.098 0.705 1.00 71.38 86 PHE A O 1
ATOM 710 N N . CYS A 1 87 ? -9.430 7.009 0.428 1.00 73.06 87 CYS A N 1
ATOM 711 C CA . CYS A 1 87 ? -10.154 8.120 -0.181 1.00 73.06 87 CYS A CA 1
ATOM 712 C C . CYS A 1 87 ? -11.079 8.782 0.848 1.00 73.06 87 CYS A C 1
ATOM 714 O O . CYS A 1 87 ? -11.254 8.295 1.963 1.00 73.06 87 CYS A O 1
ATOM 716 N N . GLU A 1 88 ? -11.706 9.902 0.480 1.00 72.69 88 GLU A N 1
ATOM 717 C CA . GLU A 1 88 ? -12.515 10.660 1.439 1.00 72.69 88 GLU A CA 1
ATOM 718 C C . GLU A 1 88 ? -13.729 9.901 1.978 1.00 72.69 88 GLU A C 1
ATOM 720 O O . GLU A 1 88 ? -14.073 10.064 3.146 1.00 72.69 88 GLU A O 1
ATOM 725 N N . ARG A 1 89 ? -14.371 9.091 1.127 1.00 75.50 89 ARG A N 1
ATOM 726 C CA . ARG A 1 89 ? -15.616 8.366 1.438 1.00 75.50 89 ARG A CA 1
ATOM 727 C C . ARG A 1 89 ? -15.457 6.849 1.459 1.00 75.50 89 ARG A C 1
ATOM 729 O O . ARG A 1 89 ? -16.392 6.140 1.819 1.00 75.50 89 ARG A O 1
ATOM 736 N N . TYR A 1 90 ? -14.316 6.330 1.017 1.00 80.56 90 TYR A N 1
ATOM 737 C CA . TYR A 1 90 ? -14.096 4.894 0.888 1.00 80.56 90 TYR A CA 1
ATOM 738 C C . TYR A 1 90 ? -12.617 4.534 0.986 1.00 80.56 90 TYR A C 1
ATOM 740 O O . TYR A 1 90 ? -11.737 5.366 0.790 1.00 80.56 90 TYR A O 1
ATOM 748 N N . ILE A 1 91 ? -12.359 3.260 1.245 1.00 82.12 91 ILE A N 1
ATOM 749 C CA . ILE A 1 91 ? -11.043 2.638 1.202 1.00 82.12 91 ILE A CA 1
ATOM 750 C C . ILE A 1 91 ? -11.029 1.705 -0.007 1.00 82.12 91 ILE A C 1
ATOM 752 O O . ILE A 1 91 ? -11.819 0.758 -0.058 1.00 82.12 91 ILE A O 1
ATOM 756 N N . SER A 1 92 ? -10.154 1.963 -0.977 1.00 77.88 92 SER A N 1
ATOM 757 C CA . SER A 1 92 ? -9.928 1.052 -2.101 1.00 77.88 92 SER A CA 1
ATOM 758 C C . SER A 1 92 ? -8.826 0.063 -1.762 1.00 77.88 92 SER A C 1
ATOM 760 O O . SER A 1 92 ? -7.708 0.440 -1.423 1.00 77.88 92 SER A O 1
ATOM 762 N N . ILE A 1 93 ? -9.153 -1.216 -1.885 1.00 79.44 93 ILE A N 1
ATOM 763 C CA . ILE A 1 93 ? -8.246 -2.346 -1.751 1.00 79.44 93 ILE A CA 1
ATOM 764 C C . ILE A 1 93 ? -8.024 -2.877 -3.165 1.00 79.44 93 ILE A C 1
ATOM 766 O O . ILE A 1 93 ? -8.850 -3.621 -3.701 1.00 79.44 93 ILE A O 1
ATOM 770 N N . TYR A 1 94 ? -6.926 -2.465 -3.783 1.00 69.56 94 TYR A N 1
ATOM 771 C CA . TYR A 1 94 ? -6.509 -2.981 -5.077 1.00 69.56 94 TYR A CA 1
AT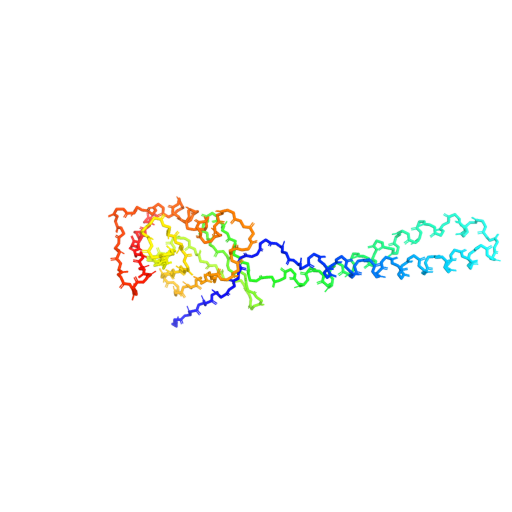OM 772 C C . TYR A 1 94 ? -5.778 -4.294 -4.861 1.00 69.56 94 TYR A C 1
ATOM 774 O O . TYR A 1 94 ? -4.820 -4.359 -4.096 1.00 69.56 94 TYR A O 1
ATOM 782 N N . LYS A 1 95 ? -6.237 -5.334 -5.543 1.00 68.06 95 LYS A N 1
ATOM 783 C CA . LYS A 1 95 ? -5.568 -6.627 -5.631 1.00 68.06 95 LYS A CA 1
ATOM 784 C C . LYS A 1 95 ? -5.288 -6.952 -7.085 1.00 68.06 95 LYS A C 1
ATOM 786 O O . LYS A 1 95 ? -5.946 -6.433 -7.986 1.00 68.06 95 LYS A O 1
ATOM 791 N N . ILE A 1 96 ? -4.400 -7.916 -7.316 1.00 60.50 96 ILE A N 1
ATOM 792 C CA . ILE A 1 96 ? -4.199 -8.494 -8.657 1.00 60.50 96 ILE A CA 1
ATOM 793 C C . ILE A 1 96 ? -5.530 -9.020 -9.234 1.00 60.50 96 ILE A C 1
ATOM 795 O O . ILE A 1 96 ? -5.761 -8.932 -10.436 1.00 60.50 96 ILE A O 1
ATOM 799 N N . SER A 1 97 ? -6.432 -9.510 -8.374 1.00 64.12 97 SER A N 1
ATOM 800 C CA . SER A 1 97 ? -7.757 -10.019 -8.751 1.00 64.12 97 SER A CA 1
ATOM 801 C C . SER A 1 97 ? -8.815 -8.943 -9.038 1.00 64.12 97 SER A C 1
ATOM 803 O O . SER A 1 97 ? -9.923 -9.299 -9.427 1.00 64.12 97 SER A O 1
ATOM 805 N N . GLY A 1 98 ? -8.523 -7.657 -8.815 1.00 67.94 98 GLY A N 1
ATOM 806 C CA . GLY A 1 98 ? -9.471 -6.554 -8.996 1.00 67.94 98 GLY A CA 1
ATOM 807 C C . GLY A 1 98 ? -9.482 -5.549 -7.842 1.00 67.94 98 GLY A C 1
ATOM 808 O O . GLY A 1 98 ? -8.769 -5.695 -6.850 1.00 67.94 98 GLY A O 1
ATOM 809 N N . GLU A 1 99 ? -10.304 -4.511 -7.981 1.00 78.44 99 GLU A N 1
ATOM 810 C CA . GLU A 1 99 ? -10.492 -3.470 -6.967 1.00 78.44 99 GLU A CA 1
ATOM 811 C C . GLU A 1 99 ? -11.710 -3.784 -6.084 1.00 78.44 99 GLU A C 1
ATOM 813 O O . GLU A 1 99 ? -12.804 -4.045 -6.586 1.00 78.44 99 GLU A O 1
ATOM 818 N N . HIS A 1 100 ? -11.543 -3.698 -4.763 1.00 79.69 100 HIS A N 1
ATOM 819 C CA . HIS A 1 100 ? -12.646 -3.719 -3.803 1.00 79.69 100 HIS A CA 1
ATOM 820 C C . HIS A 1 100 ? -12.746 -2.379 -3.080 1.00 79.69 100 HIS A C 1
ATOM 822 O O . HIS A 1 100 ? -11.741 -1.870 -2.594 1.00 79.69 100 HIS A O 1
ATOM 828 N N . ARG A 1 101 ? -13.957 -1.830 -2.951 1.00 83.44 101 ARG A N 1
ATOM 829 C CA . ARG A 1 101 ? -14.196 -0.563 -2.246 1.00 83.44 101 ARG A CA 1
ATOM 830 C C . ARG A 1 101 ? -14.989 -0.790 -0.970 1.00 83.44 101 ARG A C 1
ATOM 832 O O . ARG A 1 101 ? -16.072 -1.371 -1.006 1.00 83.44 101 ARG A O 1
ATOM 839 N N . VAL A 1 102 ? -14.462 -0.293 0.142 1.00 84.00 102 VAL A N 1
ATOM 840 C CA . VAL A 1 102 ? -15.135 -0.266 1.444 1.00 84.00 102 VAL A CA 1
ATOM 841 C C . VAL A 1 102 ? -15.570 1.167 1.712 1.00 84.00 102 VAL A C 1
ATOM 843 O O . VAL A 1 102 ? -14.731 2.013 2.005 1.00 84.00 102 VAL A O 1
ATOM 846 N N . TYR A 1 103 ? -16.859 1.465 1.578 1.00 85.44 103 TYR A N 1
ATOM 847 C CA . TYR A 1 103 ? -17.386 2.798 1.879 1.00 85.44 103 TYR A CA 1
ATOM 848 C C . TYR A 1 103 ? -17.418 3.018 3.387 1.00 85.44 103 TYR A C 1
ATOM 850 O O . TYR A 1 103 ? -17.861 2.139 4.122 1.00 85.44 103 TYR A O 1
ATOM 858 N N . LEU A 1 104 ? -16.936 4.175 3.840 1.00 83.38 104 LEU A N 1
ATOM 859 C CA . LEU A 1 104 ? -16.806 4.476 5.266 1.00 83.38 104 LEU A CA 1
ATOM 860 C C . LEU A 1 104 ? -18.175 4.557 5.952 1.00 83.38 104 LEU A C 1
ATOM 862 O O . LEU A 1 104 ? -18.334 4.043 7.055 1.00 83.38 104 LEU A O 1
ATOM 866 N N . ASP A 1 105 ? -19.167 5.107 5.251 1.00 85.06 105 ASP A N 1
ATOM 867 C CA . ASP A 1 105 ? -20.547 5.233 5.732 1.00 85.06 105 ASP A CA 1
ATOM 868 C C . ASP A 1 105 ? -21.264 3.874 5.859 1.00 85.06 105 ASP A C 1
ATOM 870 O O . ASP A 1 105 ? -22.226 3.749 6.613 1.00 85.06 105 ASP A O 1
ATOM 874 N N . ASP A 1 106 ? -20.778 2.838 5.161 1.00 87.00 106 ASP A N 1
ATOM 875 C CA . ASP A 1 106 ? -21.344 1.483 5.203 1.00 87.00 106 ASP A CA 1
ATOM 876 C C . ASP A 1 106 ? -20.804 0.655 6.389 1.00 87.00 106 ASP A C 1
ATOM 878 O O . ASP A 1 106 ? -21.247 -0.482 6.591 1.00 87.00 106 ASP A O 1
ATOM 882 N N . ILE A 1 107 ? -19.812 1.157 7.141 1.00 86.94 107 ILE A N 1
ATOM 883 C CA . ILE A 1 107 ? -19.1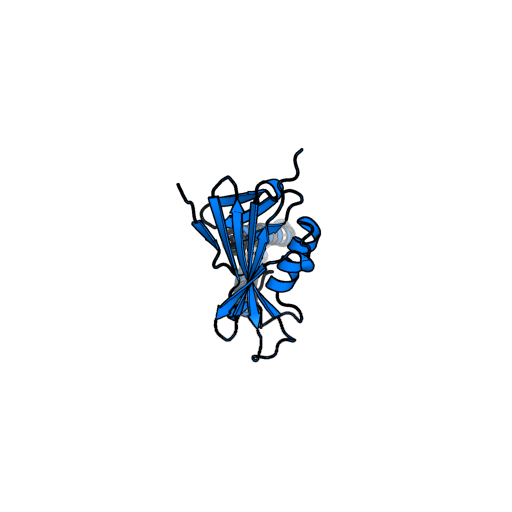64 0.421 8.236 1.00 86.94 107 ILE A CA 1
ATOM 884 C C . ILE A 1 107 ? -20.019 0.530 9.501 1.00 86.94 107 ILE A C 1
ATOM 886 O O . ILE A 1 107 ? -20.065 1.568 10.149 1.00 86.94 107 ILE A O 1
ATOM 890 N N . ASN A 1 108 ? -20.621 -0.585 9.913 1.00 87.06 108 ASN A N 1
ATOM 891 C CA . ASN A 1 108 ? -21.407 -0.672 11.148 1.00 87.06 108 ASN A CA 1
ATOM 892 C C . ASN A 1 108 ? -20.524 -0.972 12.364 1.00 87.06 108 ASN A C 1
ATOM 894 O O . ASN A 1 108 ? -20.791 -0.558 13.492 1.00 87.06 108 ASN A O 1
ATOM 898 N N . THR A 1 109 ? -19.479 -1.773 12.165 1.00 86.75 109 THR A N 1
ATOM 899 C CA . THR A 1 109 ? -18.577 -2.165 13.248 1.00 86.75 109 THR A CA 1
ATOM 900 C C . THR A 1 109 ? -17.158 -2.278 12.726 1.00 86.75 109 THR A C 1
ATOM 902 O O . THR A 1 109 ? -16.904 -2.947 11.722 1.00 86.75 109 THR A O 1
ATOM 905 N N . LEU A 1 110 ? -16.227 -1.659 13.444 1.00 88.12 110 LEU A N 1
ATOM 906 C CA . LEU A 1 110 ? -14.797 -1.780 13.205 1.00 88.12 110 LEU A CA 1
ATOM 907 C C . LEU A 1 110 ? -14.170 -2.570 14.354 1.00 88.12 110 LEU A C 1
ATOM 909 O O . LEU A 1 110 ? -14.255 -2.172 15.513 1.00 88.12 110 LEU A O 1
ATOM 913 N N . GLN A 1 111 ? -13.530 -3.692 14.032 1.00 88.56 111 GLN A N 1
ATOM 914 C CA . GLN A 1 111 ? -12.719 -4.445 14.988 1.00 88.56 111 GLN A CA 1
ATOM 915 C C . GLN A 1 111 ? -11.247 -4.273 14.633 1.00 88.56 111 GLN A C 1
ATOM 917 O O . GLN A 1 111 ? -10.839 -4.591 13.515 1.00 88.56 111 GLN A O 1
ATOM 922 N N . VAL A 1 112 ? -10.450 -3.794 15.581 1.00 86.75 112 VAL A N 1
ATOM 923 C CA . VAL A 1 112 ? -9.014 -3.582 15.410 1.00 86.75 112 VAL A CA 1
ATOM 924 C C . VAL A 1 112 ? -8.253 -4.503 16.351 1.00 86.75 112 VAL A C 1
ATOM 926 O O . VAL A 1 112 ? -8.483 -4.502 17.555 1.00 86.75 112 VAL A O 1
ATOM 929 N N . ASN A 1 113 ? -7.334 -5.296 15.812 1.00 84.81 113 ASN A N 1
ATOM 930 C CA . ASN A 1 113 ? -6.471 -6.167 16.598 1.00 84.81 113 ASN A CA 1
ATOM 931 C C . ASN A 1 113 ? -5.204 -5.419 16.996 1.00 84.81 113 ASN A C 1
ATOM 933 O O . ASN A 1 113 ? -4.430 -5.011 16.129 1.00 84.81 113 ASN A O 1
ATOM 937 N N . VAL A 1 114 ? -4.953 -5.319 18.295 1.00 82.56 114 VAL A N 1
ATOM 938 C CA . VAL A 1 114 ? -3.761 -4.697 18.869 1.00 82.56 114 VAL A CA 1
ATOM 939 C C . VAL A 1 114 ? -2.853 -5.767 19.459 1.00 82.56 114 VAL A C 1
ATOM 941 O O . VAL A 1 114 ? -3.301 -6.666 20.174 1.00 82.56 114 VAL A O 1
ATOM 944 N N . VAL A 1 115 ? -1.565 -5.672 19.155 1.00 78.62 115 VAL A N 1
ATOM 945 C CA . VAL A 1 115 ? -0.494 -6.507 19.695 1.00 78.62 115 VAL A CA 1
ATOM 946 C C . VAL A 1 115 ? 0.376 -5.636 20.591 1.00 78.62 115 VAL A C 1
ATOM 948 O O . VAL A 1 115 ? 0.759 -4.535 20.208 1.00 78.62 115 VAL A O 1
ATOM 951 N N . LEU A 1 116 ? 0.687 -6.140 21.782 1.00 74.50 116 LEU A N 1
ATOM 952 C CA . LEU A 1 116 ? 1.588 -5.480 22.722 1.00 74.50 116 LEU A CA 1
ATOM 953 C C . LEU A 1 116 ? 3.034 -5.847 22.388 1.00 74.50 116 LEU A C 1
ATOM 955 O O . LEU A 1 116 ? 3.404 -7.028 22.419 1.00 74.50 116 LEU A O 1
ATOM 959 N N . GLU A 1 117 ? 3.848 -4.845 22.072 1.00 66.31 117 GLU A N 1
ATOM 960 C CA . GLU A 1 117 ? 5.275 -5.021 21.828 1.00 66.31 117 GLU A CA 1
ATOM 961 C C . GLU A 1 117 ? 6.016 -5.203 23.166 1.00 66.31 117 GLU A C 1
ATOM 963 O O . GLU A 1 117 ? 5.720 -4.554 24.171 1.00 66.31 117 GLU A O 1
ATOM 968 N N . ASP A 1 118 ? 6.908 -6.194 23.224 1.00 64.25 118 ASP A N 1
ATOM 969 C CA . ASP A 1 118 ? 7.695 -6.568 24.412 1.00 64.25 118 ASP A CA 1
ATOM 970 C C . ASP A 1 118 ? 6.902 -6.923 25.686 1.00 64.25 118 ASP A C 1
ATOM 972 O O . ASP A 1 118 ? 7.463 -7.051 26.771 1.00 64.25 118 ASP A O 1
ATOM 976 N N . GLY A 1 119 ? 5.587 -7.147 25.579 1.00 53.50 119 GLY A N 1
ATOM 977 C CA . GLY A 1 119 ? 4.738 -7.458 26.735 1.00 53.50 119 GLY A CA 1
ATOM 978 C C . GLY A 1 119 ? 4.549 -6.285 27.703 1.00 53.50 119 GLY A C 1
ATOM 979 O O . GLY A 1 119 ? 4.002 -6.485 28.787 1.00 53.50 119 GLY A O 1
ATOM 980 N N . THR A 1 120 ? 4.964 -5.079 27.309 1.00 52.06 120 THR A N 1
ATOM 981 C CA . THR A 1 120 ? 4.710 -3.841 28.050 1.00 52.06 120 THR A CA 1
ATOM 982 C C . THR A 1 120 ? 3.490 -3.127 27.469 1.00 52.06 120 THR A C 1
ATOM 984 O O . THR A 1 120 ? 3.234 -3.174 26.270 1.00 52.06 120 THR A O 1
ATOM 987 N N . ILE A 1 121 ? 2.703 -2.477 28.331 1.00 55.22 121 ILE A N 1
ATOM 988 C CA . ILE A 1 121 ? 1.436 -1.812 27.959 1.00 55.22 121 ILE A CA 1
ATOM 989 C C . ILE A 1 121 ? 1.689 -0.559 27.092 1.00 55.22 121 ILE A C 1
ATOM 991 O O . ILE A 1 121 ? 0.783 -0.046 26.453 1.00 55.22 121 ILE A O 1
ATOM 995 N N . TYR A 1 122 ? 2.931 -0.074 27.040 1.00 49.62 122 TYR A N 1
ATOM 996 C CA . TYR A 1 122 ? 3.271 1.239 26.489 1.00 49.62 122 TYR A CA 1
ATOM 997 C C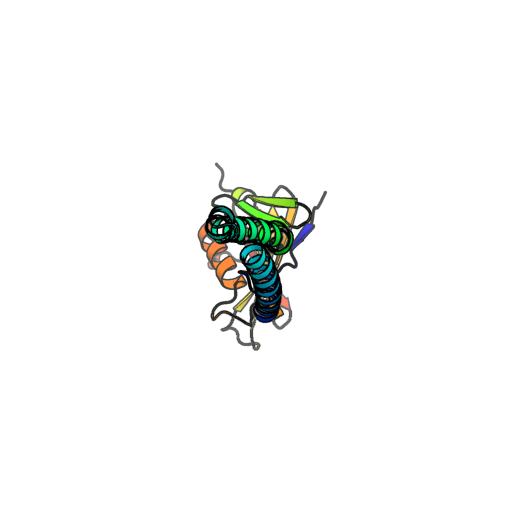 . TYR A 1 122 ? 3.605 1.250 24.993 1.00 49.62 122 TYR A C 1
ATOM 999 O O . TYR A 1 122 ? 3.745 2.327 24.418 1.00 49.62 122 TYR A O 1
ATOM 1007 N N . LYS A 1 123 ? 3.724 0.084 24.348 1.00 64.06 123 LYS A N 1
ATOM 1008 C CA . LYS A 1 123 ? 3.926 -0.015 22.898 1.00 64.06 123 LYS A CA 1
ATOM 1009 C C . LYS A 1 123 ? 2.837 -0.874 22.274 1.00 64.06 123 LYS A C 1
ATOM 1011 O O . LYS A 1 123 ? 2.924 -2.101 22.221 1.00 64.06 123 LYS A O 1
ATOM 1016 N N . GLU A 1 124 ? 1.787 -0.201 21.826 1.00 71.12 124 GLU A N 1
ATOM 1017 C CA . GLU A 1 124 ? 0.681 -0.800 21.089 1.00 71.12 124 GLU A CA 1
ATOM 1018 C C . GLU A 1 124 ? 0.991 -0.795 19.588 1.00 71.12 124 GLU A C 1
ATOM 1020 O O . GLU A 1 124 ? 1.394 0.222 19.018 1.00 71.12 124 GLU A O 1
ATOM 1025 N N . ARG A 1 125 ? 0.773 -1.936 18.933 1.00 75.12 125 ARG A N 1
ATOM 1026 C CA . ARG A 1 125 ? 0.838 -2.053 17.478 1.00 75.12 125 ARG A CA 1
ATOM 1027 C C . ARG A 1 125 ? -0.461 -2.608 16.934 1.00 75.12 125 ARG A C 1
ATOM 1029 O O . ARG A 1 125 ? -0.893 -3.697 17.313 1.00 75.12 125 ARG A O 1
ATOM 1036 N N . TYR A 1 126 ? -1.059 -1.890 15.998 1.00 79.44 126 TYR A N 1
ATOM 1037 C CA . TYR A 1 126 ? -2.236 -2.373 15.287 1.00 79.44 126 TYR A CA 1
ATOM 1038 C C . TYR A 1 126 ? -1.803 -3.430 14.259 1.00 79.44 126 TYR A C 1
ATOM 1040 O O . TYR A 1 126 ? -0.791 -3.285 13.595 1.00 79.44 126 TYR A O 1
ATOM 1048 N N . SER A 1 127 ? -2.514 -4.547 14.165 1.00 75.44 127 SER A N 1
ATOM 1049 C CA . SER A 1 127 ? -2.089 -5.717 13.366 1.00 75.44 127 SER A CA 1
ATOM 1050 C C . SER A 1 127 ? -3.158 -6.203 12.393 1.00 75.44 127 SER A C 1
ATOM 1052 O O . SER A 1 127 ? -2.876 -6.940 11.448 1.00 75.44 127 SER A O 1
ATOM 1054 N N . GLY A 1 128 ? -4.405 -5.784 12.591 1.00 82.81 128 GLY A N 1
ATOM 1055 C CA . GLY A 1 128 ? -5.486 -6.138 11.691 1.00 82.81 128 GLY A CA 1
ATOM 1056 C C . GLY A 1 128 ? -6.732 -5.308 11.927 1.00 82.81 128 GLY A C 1
ATOM 1057 O O . GLY A 1 128 ? -7.009 -4.888 13.046 1.00 82.81 128 GLY A O 1
ATOM 1058 N N . PHE A 1 129 ? -7.483 -5.112 10.855 1.00 85.50 129 PHE A N 1
ATOM 1059 C CA . PHE A 1 129 ? -8.689 -4.306 10.796 1.00 85.50 129 PHE A CA 1
ATOM 1060 C C . PHE A 1 129 ? -9.772 -5.143 10.136 1.00 85.50 129 PHE A C 1
ATOM 1062 O O . PHE A 1 129 ? -9.596 -5.650 9.026 1.00 85.50 129 PHE A O 1
ATOM 1069 N N . ARG A 1 130 ? -10.894 -5.315 10.821 1.00 86.94 130 ARG A N 1
ATOM 1070 C CA . ARG A 1 130 ? -12.070 -5.994 10.293 1.00 86.94 130 ARG A CA 1
ATOM 1071 C C . ARG A 1 130 ? -13.219 -5.000 10.237 1.00 86.94 130 ARG A C 1
ATOM 1073 O O . ARG A 1 130 ? -13.686 -4.535 11.272 1.00 86.94 130 ARG A O 1
ATOM 1080 N N . PHE A 1 131 ? -13.676 -4.727 9.024 1.00 87.75 131 PHE A N 1
ATOM 1081 C CA . PHE A 1 131 ? -14.802 -3.852 8.730 1.00 87.75 131 PHE A CA 1
ATOM 1082 C C . PHE A 1 131 ? -16.028 -4.721 8.507 1.00 87.75 131 PHE A C 1
ATOM 1084 O O . PHE A 1 131 ? -16.092 -5.475 7.533 1.00 87.75 131 PHE A O 1
ATOM 1091 N N . LEU A 1 132 ? -16.988 -4.638 9.420 1.00 87.31 132 LEU A N 1
ATOM 1092 C CA . LEU A 1 132 ? -18.302 -5.229 9.236 1.00 87.31 132 LEU A CA 1
ATOM 1093 C C . LEU A 1 132 ? -19.186 -4.166 8.596 1.00 87.31 132 LEU A C 1
ATOM 1095 O O . LEU A 1 132 ? -19.518 -3.161 9.224 1.00 87.31 132 LEU A O 1
ATOM 1099 N N . THR A 1 133 ? -19.530 -4.395 7.334 1.00 86.25 133 THR A N 1
ATOM 1100 C CA . THR A 1 133 ? -20.364 -3.495 6.537 1.00 86.25 133 THR A CA 1
ATOM 1101 C C . THR A 1 133 ? -21.702 -4.142 6.212 1.00 86.25 133 THR A C 1
ATOM 1103 O O . THR A 1 133 ? -21.857 -5.360 6.332 1.00 86.25 133 THR A O 1
ATOM 1106 N N . THR A 1 134 ? -22.648 -3.351 5.716 1.00 82.50 134 THR A N 1
ATOM 1107 C CA . THR A 1 134 ? -23.916 -3.851 5.152 1.00 82.50 134 THR A CA 1
ATOM 1108 C C . THR A 1 134 ? -23.712 -4.835 3.991 1.00 82.50 134 THR A C 1
ATOM 1110 O O . THR A 1 134 ? -24.516 -5.745 3.800 1.00 82.50 134 THR A O 1
ATOM 1113 N N . LYS A 1 135 ? -22.614 -4.693 3.236 1.00 81.81 135 LYS A N 1
ATOM 1114 C CA . LYS A 1 135 ? -22.292 -5.501 2.045 1.00 81.81 135 LYS A CA 1
ATOM 1115 C C . LYS A 1 135 ? -21.478 -6.761 2.348 1.00 81.81 135 LYS A C 1
ATOM 1117 O O . LYS A 1 135 ? -21.347 -7.624 1.482 1.00 81.81 135 LYS A O 1
ATOM 1122 N N . GLY A 1 136 ? -20.909 -6.880 3.546 1.00 83.19 136 GLY A N 1
ATOM 1123 C CA . GLY A 1 136 ? -20.058 -8.007 3.922 1.00 83.19 136 GLY A CA 1
ATOM 1124 C C . GLY A 1 136 ? -18.945 -7.635 4.895 1.00 83.19 136 GLY A C 1
ATOM 1125 O O . GLY A 1 136 ? -18.920 -6.542 5.464 1.00 83.19 136 GLY A O 1
ATOM 1126 N N . THR A 1 137 ? -18.014 -8.568 5.102 1.00 82.31 137 THR A N 1
ATOM 1127 C CA . THR A 1 137 ? -16.896 -8.392 6.037 1.00 82.31 137 THR A CA 1
ATOM 1128 C C . THR A 1 137 ? -15.574 -8.266 5.293 1.00 82.31 137 THR A C 1
ATOM 1130 O O . THR A 1 137 ? -15.113 -9.214 4.658 1.00 82.31 137 THR A O 1
ATOM 1133 N N . TYR A 1 138 ? -14.908 -7.129 5.448 1.00 82.31 138 TYR A N 1
ATOM 1134 C CA . TYR A 1 138 ? -13.589 -6.885 4.868 1.00 82.31 138 TYR A CA 1
ATOM 1135 C C . TYR A 1 138 ? -12.522 -7.016 5.947 1.00 82.31 138 TYR A C 1
ATOM 1137 O O . TYR A 1 138 ? -12.700 -6.523 7.060 1.00 82.31 138 TYR A O 1
ATOM 1145 N N . VAL A 1 139 ? -11.423 -7.706 5.644 1.00 81.25 139 VAL A N 1
ATOM 1146 C CA . VAL A 1 139 ? -10.334 -7.934 6.599 1.00 81.25 139 VAL A CA 1
ATOM 1147 C C . VAL A 1 139 ? -9.019 -7.473 5.995 1.00 81.25 139 VAL A C 1
ATOM 1149 O O . VAL A 1 139 ? -8.537 -8.052 5.025 1.00 81.25 139 VAL A O 1
ATOM 1152 N N . ILE A 1 140 ? -8.401 -6.480 6.622 1.00 80.31 140 ILE A N 1
ATOM 1153 C CA . ILE A 1 140 ? -7.028 -6.064 6.350 1.00 80.31 140 ILE A CA 1
ATOM 1154 C C . ILE A 1 140 ? -6.146 -6.640 7.452 1.00 80.31 140 ILE A C 1
ATOM 1156 O O . ILE A 1 140 ? -6.386 -6.383 8.627 1.00 80.31 140 ILE A O 1
ATOM 1160 N N . SER A 1 141 ? -5.148 -7.444 7.100 1.00 74.12 141 SER A N 1
ATOM 1161 C CA . SER A 1 141 ? -4.143 -7.966 8.032 1.00 74.12 141 SER A CA 1
ATOM 1162 C C . SER A 1 141 ? -2.787 -7.375 7.669 1.00 74.12 141 SER A C 1
ATOM 1164 O O . SER A 1 141 ? -2.329 -7.549 6.544 1.00 74.12 141 SER A O 1
ATOM 1166 N N . MET A 1 142 ? -2.158 -6.673 8.610 1.00 69.81 142 MET A N 1
ATOM 1167 C CA . MET A 1 142 ? -0.848 -6.050 8.413 1.00 69.81 142 MET A CA 1
ATOM 1168 C C . MET A 1 142 ? 0.206 -6.890 9.142 1.00 69.81 142 MET A C 1
ATOM 1170 O O . MET A 1 142 ? 0.165 -7.056 10.362 1.00 69.81 142 MET A O 1
ATOM 1174 N N . LEU A 1 143 ? 1.099 -7.526 8.376 1.00 61.84 143 LEU A N 1
ATOM 1175 C CA . LEU A 1 143 ? 2.031 -8.530 8.894 1.00 61.84 143 LEU A CA 1
ATOM 1176 C C . LEU A 1 143 ? 3.256 -7.899 9.573 1.00 61.84 143 LEU A C 1
ATOM 1178 O O . LEU A 1 143 ? 3.971 -7.087 8.986 1.00 61.84 143 LEU A O 1
ATOM 1182 N N . LYS A 1 144 ? 3.550 -8.389 10.786 1.00 54.72 144 LYS A N 1
ATOM 1183 C CA . LYS A 1 144 ? 4.604 -7.892 11.685 1.00 54.72 144 LYS A CA 1
ATOM 1184 C C . LYS A 1 144 ? 5.986 -7.746 11.022 1.00 54.72 144 LYS A C 1
ATOM 1186 O O . LYS A 1 144 ? 6.647 -6.725 11.172 1.00 54.72 144 LYS A O 1
ATOM 1191 N N . GLY A 1 145 ? 6.411 -8.767 10.275 1.00 52.38 145 GLY A N 1
ATOM 1192 C CA . GLY A 1 145 ? 7.793 -8.905 9.795 1.00 52.38 145 GLY A CA 1
ATOM 1193 C C . GLY A 1 145 ? 8.221 -7.949 8.679 1.00 52.38 145 GLY A C 1
ATOM 1194 O O . GLY A 1 145 ? 9.388 -7.972 8.290 1.00 52.38 145 GLY A O 1
ATOM 1195 N N . VAL A 1 146 ? 7.303 -7.137 8.149 1.00 54.22 146 VAL A N 1
ATOM 1196 C CA . VAL A 1 146 ? 7.580 -6.259 7.004 1.00 54.22 146 VAL A CA 1
ATOM 1197 C C . VAL A 1 146 ? 7.639 -4.779 7.383 1.00 54.22 146 VAL A C 1
ATOM 1199 O O . VAL A 1 146 ? 8.442 -4.052 6.805 1.00 54.22 146 VAL A O 1
ATOM 1202 N N . GLU A 1 147 ? 6.891 -4.336 8.395 1.00 50.84 147 GLU A N 1
ATOM 1203 C CA . GLU A 1 147 ? 6.892 -2.915 8.792 1.00 50.84 147 GLU A CA 1
ATOM 1204 C C . GLU A 1 147 ? 8.136 -2.519 9.617 1.00 50.84 147 GLU A C 1
ATOM 1206 O O . GLU A 1 147 ? 8.545 -1.363 9.572 1.00 50.84 147 GLU A O 1
ATOM 1211 N N . ASP A 1 148 ? 8.799 -3.470 10.295 1.00 50.50 148 ASP A N 1
ATOM 1212 C CA . ASP A 1 148 ? 9.906 -3.199 11.241 1.00 50.50 148 ASP A CA 1
ATOM 1213 C C . ASP A 1 148 ? 11.213 -2.730 10.579 1.00 50.50 148 ASP A C 1
ATOM 1215 O O . ASP A 1 148 ? 12.158 -2.345 11.265 1.00 50.50 148 ASP A O 1
ATOM 1219 N N . LYS A 1 149 ? 11.322 -2.783 9.245 1.00 49.22 149 LYS A N 1
ATOM 1220 C CA . LYS A 1 149 ? 12.614 -2.598 8.566 1.00 49.22 149 LYS A CA 1
ATOM 1221 C C . LYS A 1 149 ? 12.915 -1.178 8.087 1.00 49.22 149 LYS A C 1
ATOM 1223 O O . LYS A 1 149 ? 14.054 -0.961 7.677 1.00 49.22 149 LYS A O 1
ATOM 1228 N N . CYS A 1 150 ? 11.973 -0.228 8.081 1.00 44.47 150 CYS A N 1
ATOM 1229 C CA . CYS A 1 150 ? 12.198 1.048 7.372 1.00 44.47 150 CYS A CA 1
ATOM 1230 C C . CYS A 1 150 ? 11.539 2.325 7.937 1.00 44.47 150 CYS A C 1
ATOM 1232 O O . CYS A 1 150 ? 11.720 3.369 7.315 1.00 44.47 150 CYS A O 1
ATOM 1234 N N . ALA A 1 151 ? 10.833 2.322 9.072 1.00 53.97 151 ALA A N 1
ATOM 1235 C CA . ALA A 1 151 ? 10.233 3.557 9.599 1.00 53.97 151 ALA A CA 1
ATOM 1236 C C . ALA A 1 151 ? 10.217 3.601 11.133 1.00 53.97 151 ALA A C 1
ATOM 1238 O O . ALA A 1 151 ? 10.074 2.575 11.789 1.00 53.97 151 ALA A O 1
ATOM 1239 N N . SER A 1 152 ? 10.342 4.805 11.698 1.00 60.09 152 SER A N 1
ATOM 1240 C CA . SER A 1 152 ? 10.182 5.067 13.137 1.00 60.09 152 SER A CA 1
ATOM 1241 C C . SER A 1 152 ? 8.742 4.866 13.628 1.00 60.09 152 SER A C 1
ATOM 1243 O O . SER A 1 152 ? 8.524 4.731 14.828 1.00 60.09 152 SER A O 1
ATOM 1245 N N . GLU A 1 153 ? 7.769 4.840 12.711 1.00 66.00 153 GLU A N 1
ATOM 1246 C CA . GLU A 1 153 ? 6.353 4.594 12.981 1.00 66.00 153 GLU A CA 1
ATOM 1247 C C . GLU A 1 153 ? 5.831 3.459 12.072 1.00 66.00 153 GLU A C 1
ATOM 1249 O O . GLU A 1 153 ? 5.980 3.547 10.850 1.00 66.00 153 GLU A O 1
ATOM 1254 N N . PRO A 1 154 ? 5.225 2.387 12.627 1.00 71.38 154 PRO A N 1
ATOM 1255 C CA . PRO A 1 154 ? 4.622 1.318 11.832 1.00 71.38 154 PRO A CA 1
ATOM 1256 C C . PRO A 1 154 ? 3.470 1.829 10.960 1.00 71.38 154 PRO A C 1
ATOM 1258 O O . PRO A 1 154 ? 2.620 2.595 11.421 1.00 71.38 154 PRO A O 1
ATOM 1261 N N . MET A 1 155 ? 3.382 1.353 9.716 1.00 71.69 155 MET A N 1
ATOM 1262 C CA . MET A 1 155 ? 2.324 1.754 8.779 1.00 71.69 155 MET A CA 1
ATOM 1263 C C . MET A 1 155 ? 0.919 1.450 9.316 1.00 71.69 155 MET A C 1
ATOM 1265 O O . MET A 1 155 ? -0.002 2.247 9.141 1.00 71.69 155 MET A O 1
ATOM 1269 N N . SER A 1 156 ? 0.764 0.344 10.039 1.00 76.69 156 SER A N 1
ATOM 1270 C CA . SER A 1 156 ? -0.449 0.012 10.778 1.00 76.69 156 SER A CA 1
ATOM 1271 C C . SER A 1 156 ? -0.919 1.097 11.745 1.00 76.69 156 SER A C 1
ATOM 1273 O O . SER A 1 156 ? -2.124 1.294 11.909 1.00 76.69 156 SER A O 1
ATOM 1275 N N . ASN A 1 157 ? 0.013 1.810 12.381 1.00 77.62 157 ASN A N 1
ATOM 1276 C CA . ASN A 1 157 ? -0.292 2.868 13.338 1.00 77.62 157 ASN A CA 1
ATOM 1277 C C . ASN A 1 157 ? -0.734 4.139 12.609 1.00 77.62 157 ASN A C 1
ATOM 1279 O O . ASN A 1 157 ? -1.759 4.717 12.972 1.00 77.62 157 ASN A O 1
ATOM 1283 N N . MET A 1 158 ? -0.053 4.496 11.516 1.00 75.50 158 MET A N 1
ATOM 1284 C CA . MET A 1 158 ? -0.479 5.596 10.645 1.00 75.50 158 MET A CA 1
ATOM 1285 C C . MET A 1 158 ? -1.874 5.345 10.057 1.00 75.50 158 MET A C 1
ATOM 1287 O O . MET A 1 158 ? -2.723 6.236 10.048 1.00 75.50 158 MET A O 1
ATOM 1291 N N . PHE A 1 159 ? -2.143 4.118 9.604 1.00 79.62 159 PHE A N 1
ATOM 1292 C CA . PHE A 1 159 ? -3.446 3.737 9.065 1.00 79.62 159 PHE A CA 1
ATOM 1293 C C . PHE A 1 159 ? -4.551 3.796 10.126 1.00 79.62 159 PHE A C 1
ATOM 1295 O O . PHE A 1 159 ? -5.631 4.323 9.859 1.00 79.62 159 PHE A O 1
ATOM 1302 N N . TYR A 1 160 ? -4.279 3.316 11.344 1.00 84.56 160 TYR A N 1
ATOM 1303 C CA . TYR A 1 160 ? -5.215 3.452 12.459 1.00 84.56 160 TYR A CA 1
ATOM 1304 C C . TYR A 1 160 ? -5.499 4.921 12.794 1.00 84.56 160 TYR A C 1
ATOM 1306 O O . TYR A 1 160 ? -6.659 5.281 12.981 1.00 84.56 160 TYR A O 1
ATOM 1314 N N . LYS A 1 161 ? -4.474 5.783 12.813 1.00 82.00 161 LYS A N 1
ATOM 1315 C CA . LYS A 1 161 ? -4.640 7.219 13.064 1.00 82.00 161 LYS A CA 1
ATOM 1316 C C . LYS A 1 161 ? -5.568 7.865 12.030 1.00 82.00 161 LYS A C 1
ATOM 1318 O O . LYS A 1 161 ? -6.555 8.489 12.411 1.00 82.00 161 LYS A O 1
ATOM 1323 N N . LEU A 1 162 ? -5.332 7.611 10.741 1.00 80.25 162 LEU A N 1
ATOM 1324 C CA . LEU A 1 162 ? -6.194 8.098 9.657 1.00 80.25 162 LEU A CA 1
ATOM 1325 C C . LEU A 1 162 ? -7.639 7.592 9.783 1.00 80.25 162 LEU A C 1
ATOM 1327 O O . LEU A 1 162 ? -8.584 8.361 9.611 1.00 80.25 162 LEU A O 1
ATOM 1331 N N . LEU A 1 163 ? -7.826 6.310 10.117 1.00 83.75 163 LEU A N 1
ATOM 1332 C CA . LEU A 1 163 ? -9.151 5.746 10.387 1.00 83.75 163 LEU A CA 1
ATOM 1333 C C . LEU A 1 163 ? -9.834 6.432 11.570 1.00 83.75 163 LEU A C 1
ATOM 1335 O O . LEU A 1 163 ? -11.023 6.732 11.487 1.00 83.75 163 LEU A O 1
ATOM 1339 N N . SER A 1 164 ? -9.093 6.680 12.650 1.00 82.50 164 SER A N 1
ATOM 1340 C CA . SER A 1 164 ? -9.628 7.288 13.867 1.00 82.50 164 SE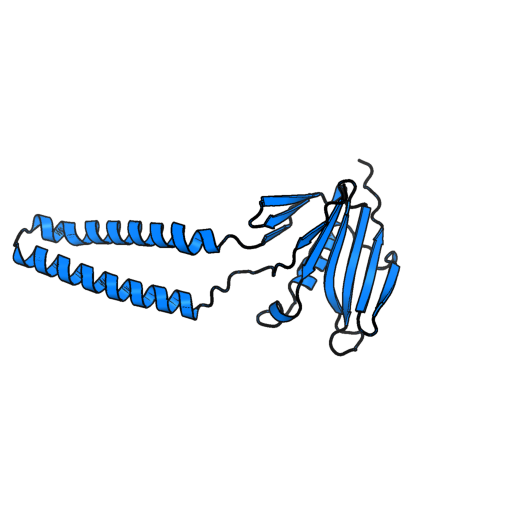R A CA 1
ATOM 1341 C C . SER A 1 164 ? -10.123 8.711 13.644 1.00 82.50 164 SER A C 1
ATOM 1343 O O . SER A 1 164 ? -11.210 9.046 14.104 1.00 82.50 164 SER A O 1
ATOM 1345 N N . GLU A 1 165 ? -9.390 9.499 12.856 1.00 81.94 165 GLU A N 1
ATOM 1346 C CA . GLU A 1 165 ? -9.771 10.862 12.482 1.00 81.94 165 GLU A CA 1
ATOM 1347 C C . GLU A 1 165 ? -11.016 10.877 11.581 1.00 81.94 165 GLU A C 1
ATOM 1349 O O . GLU A 1 165 ? -11.880 11.739 11.711 1.00 81.94 165 GLU A O 1
ATOM 1354 N N . ARG A 1 166 ? -11.134 9.911 10.664 1.00 79.25 166 ARG A N 1
ATOM 1355 C CA . ARG A 1 166 ? -12.201 9.888 9.649 1.00 79.25 166 ARG A CA 1
ATOM 1356 C C . ARG A 1 166 ? -13.513 9.297 10.146 1.00 79.25 166 ARG A C 1
ATOM 1358 O O . ARG A 1 166 ? -14.576 9.737 9.715 1.00 79.25 166 ARG A O 1
ATOM 1365 N N . LEU A 1 167 ? -13.435 8.298 11.018 1.00 81.38 167 LEU A N 1
ATOM 1366 C CA . LEU A 1 167 ? -14.598 7.625 11.597 1.00 81.38 167 LEU A CA 1
ATOM 1367 C C . LEU A 1 167 ? -14.989 8.190 12.969 1.00 81.38 167 LEU A C 1
ATOM 1369 O O . LEU A 1 167 ? -15.910 7.656 13.580 1.00 81.38 167 LEU A O 1
ATOM 1373 N N . ASP A 1 168 ? -14.306 9.243 13.435 1.00 79.12 168 ASP A N 1
ATOM 1374 C CA . ASP A 1 168 ? -14.503 9.854 14.756 1.00 79.12 168 ASP A CA 1
ATOM 1375 C C . ASP A 1 168 ? -14.487 8.790 15.871 1.00 79.12 168 ASP A C 1
ATOM 1377 O O . ASP A 1 168 ? -15.428 8.619 16.653 1.00 79.12 168 ASP A O 1
ATOM 1381 N N . LEU A 1 169 ? -13.427 7.968 15.865 1.00 79.31 169 LEU A N 1
ATOM 1382 C CA . LEU A 1 169 ? -13.309 6.820 16.763 1.00 79.31 169 LEU A CA 1
ATOM 1383 C C . LEU A 1 169 ? -13.041 7.288 18.194 1.00 79.31 169 LEU A C 1
ATOM 1385 O O . LEU A 1 169 ? -11.903 7.497 18.613 1.00 79.31 169 LEU A O 1
ATOM 1389 N N . ASP A 1 170 ? -14.111 7.389 18.971 1.00 73.56 170 ASP A N 1
ATOM 1390 C CA . ASP A 1 170 ? -14.038 7.697 20.391 1.00 73.56 170 ASP A CA 1
ATOM 1391 C C . ASP A 1 170 ? -13.529 6.484 21.194 1.00 73.56 170 ASP A C 1
ATOM 1393 O O . ASP A 1 170 ? -14.253 5.517 21.460 1.00 73.56 170 ASP A O 1
ATOM 1397 N N . ASN A 1 171 ? -12.264 6.547 21.619 1.00 67.38 171 ASN A N 1
ATOM 1398 C CA . ASN A 1 171 ? -11.623 5.511 22.434 1.00 67.38 171 ASN A CA 1
ATOM 1399 C C . ASN A 1 171 ? -12.324 5.262 23.781 1.00 67.38 171 ASN A C 1
ATOM 1401 O O . ASN A 1 171 ? -12.126 4.195 24.365 1.00 67.38 171 ASN A O 1
ATOM 1405 N N . THR A 1 172 ? -13.152 6.192 24.273 1.00 63.22 172 THR A N 1
ATOM 1406 C CA . THR A 1 172 ? -13.906 6.013 25.526 1.00 63.22 172 THR A CA 1
ATOM 1407 C C . THR A 1 172 ? -15.131 5.110 25.358 1.00 63.22 172 THR A C 1
ATOM 1409 O O . THR A 1 172 ? -15.551 4.460 26.313 1.00 63.22 172 THR A O 1
ATOM 1412 N N . LYS A 1 173 ? -15.665 4.998 24.133 1.00 66.44 173 LYS A N 1
ATOM 1413 C CA . LYS A 1 173 ? -16.806 4.129 23.784 1.00 66.44 173 LYS A CA 1
ATOM 1414 C C . LYS A 1 173 ? -16.378 2.760 23.254 1.00 66.44 173 LYS A C 1
ATOM 1416 O O . LYS A 1 173 ? -17.219 1.926 22.920 1.00 66.44 173 LYS A O 1
ATOM 1421 N N . CYS A 1 174 ? -15.074 2.518 23.172 1.00 78.94 174 CYS A N 1
ATOM 1422 C CA . CYS A 1 174 ? -14.520 1.284 22.645 1.00 78.94 174 CYS A CA 1
ATOM 1423 C C . CYS A 1 174 ? -14.644 0.127 23.644 1.00 78.94 174 CYS A C 1
ATOM 1425 O O . CYS A 1 174 ? -14.143 0.192 24.770 1.00 78.94 174 CYS A O 1
ATOM 1427 N N . LYS A 1 175 ? -15.202 -1.004 23.196 1.00 82.00 175 LYS A N 1
ATOM 1428 C CA . LYS A 1 175 ? -15.162 -2.258 23.958 1.00 82.00 175 LYS A CA 1
ATOM 1429 C C . LYS A 1 175 ? -13.799 -2.918 23.753 1.00 82.00 175 LYS A C 1
ATOM 1431 O O . LYS A 1 175 ? -13.472 -3.352 22.648 1.00 82.00 175 LYS A O 1
ATOM 1436 N N . LYS A 1 176 ? -12.995 -3.001 24.816 1.00 80.44 176 LYS A N 1
ATOM 1437 C CA . LYS A 1 176 ? -11.733 -3.756 24.808 1.00 80.44 176 LYS A CA 1
ATOM 1438 C C . LYS A 1 176 ? -12.019 -5.220 25.130 1.00 80.44 176 LYS A C 1
ATOM 1440 O O . LYS A 1 176 ? -12.555 -5.525 26.191 1.00 80.44 176 LYS A O 1
ATOM 1445 N N . SER A 1 177 ? -11.646 -6.125 24.233 1.00 75.75 177 SER A N 1
ATOM 1446 C CA . SER A 1 177 ? -11.778 -7.571 24.429 1.00 75.75 177 SER A CA 1
ATOM 1447 C C . SER A 1 177 ? -10.406 -8.228 24.412 1.00 75.75 177 SER A C 1
ATOM 1449 O O . SER A 1 177 ? -9.623 -8.029 23.486 1.00 75.75 177 SER A O 1
ATOM 1451 N N . ARG A 1 178 ? -10.079 -9.014 25.436 1.00 69.75 178 ARG A N 1
ATOM 1452 C CA . ARG A 1 178 ? -8.793 -9.716 25.503 1.00 69.75 178 ARG A CA 1
ATOM 1453 C C . ARG A 1 178 ? -8.837 -10.931 24.574 1.00 69.75 178 ARG A C 1
ATOM 1455 O O . ARG A 1 178 ? -9.686 -11.794 24.756 1.00 69.75 178 ARG A O 1
ATOM 1462 N N . VAL A 1 179 ? -7.926 -11.002 23.600 1.00 63.16 179 VAL A N 1
ATOM 1463 C CA . VAL A 1 179 ? -7.917 -12.081 22.592 1.00 63.16 179 VAL A CA 1
ATOM 1464 C C . VAL A 1 179 ? -6.859 -13.129 22.944 1.00 63.16 179 VAL A C 1
ATOM 1466 O O . VAL A 1 179 ? -7.163 -14.314 22.974 1.00 63.16 179 VAL A O 1
ATOM 1469 N N . TYR A 1 180 ? -5.640 -12.705 23.299 1.00 64.88 180 TYR A N 1
ATOM 1470 C CA . TYR A 1 180 ? -4.568 -13.583 23.789 1.00 64.88 180 TYR A CA 1
ATOM 1471 C C . TYR A 1 180 ? -3.682 -12.870 24.821 1.00 64.88 180 TYR A C 1
ATOM 1473 O O . TYR A 1 180 ? -3.831 -11.684 25.108 1.00 64.88 180 TYR A O 1
ATOM 1481 N N . LYS A 1 181 ? -2.708 -13.589 25.396 1.00 68.94 181 LYS A N 1
ATOM 1482 C CA . LYS A 1 181 ? -1.813 -13.074 26.451 1.00 68.94 181 LYS A CA 1
ATOM 1483 C C . LYS A 1 181 ? -1.067 -11.782 26.061 1.00 68.94 181 LYS A C 1
ATOM 1485 O O . LYS A 1 181 ? -0.747 -11.004 26.951 1.00 68.94 181 LYS A O 1
ATOM 1490 N N . ARG A 1 182 ? -0.820 -11.551 24.762 1.00 72.50 182 ARG A N 1
ATOM 1491 C CA . ARG A 1 182 ? -0.121 -10.370 24.206 1.00 72.50 182 ARG A CA 1
ATOM 1492 C C . ARG A 1 182 ? -0.931 -9.602 23.150 1.00 72.50 182 ARG A C 1
ATOM 1494 O O . ARG A 1 182 ? -0.357 -8.817 22.402 1.00 72.50 182 ARG A O 1
ATOM 1501 N N . SER A 1 183 ? -2.240 -9.837 23.054 1.00 73.31 183 SER A N 1
ATOM 1502 C CA . SER A 1 183 ? -3.093 -9.117 22.107 1.00 73.31 183 SER A CA 1
ATOM 1503 C C . SER A 1 183 ? -4.509 -8.915 22.626 1.00 73.31 183 SER A C 1
ATOM 1505 O O . SER A 1 183 ? -5.070 -9.745 23.348 1.00 73.31 183 SER A O 1
ATOM 1507 N N . TYR A 1 184 ? -5.108 -7.803 22.231 1.00 80.19 184 TYR A N 1
ATOM 1508 C CA . TYR A 1 184 ? -6.507 -7.507 22.495 1.00 80.19 184 TYR A CA 1
ATOM 1509 C C . TYR A 1 184 ? -7.157 -6.907 21.253 1.00 80.19 184 TYR A C 1
ATOM 1511 O O . TYR A 1 184 ? -6.494 -6.364 20.375 1.00 80.19 184 TYR A O 1
ATOM 1519 N N . GLY A 1 185 ? -8.469 -7.056 21.169 1.00 81.50 185 GLY A N 1
ATOM 1520 C CA . GLY A 1 185 ? -9.305 -6.436 20.162 1.00 81.50 185 GLY A CA 1
ATOM 1521 C C . GLY A 1 185 ? -9.919 -5.161 20.721 1.00 81.50 185 GLY A C 1
ATOM 1522 O O . GLY A 1 185 ? -10.423 -5.147 21.846 1.00 81.50 185 GLY A O 1
ATOM 1523 N N . LEU A 1 186 ? -9.891 -4.104 19.926 1.00 83.38 186 LEU A N 1
ATOM 1524 C CA . LEU A 1 186 ? -10.706 -2.912 20.092 1.00 83.38 186 LEU A CA 1
ATOM 1525 C C . LEU A 1 186 ? -11.928 -3.066 19.190 1.00 83.38 186 LEU A C 1
ATOM 1527 O O . LEU A 1 186 ? -11.782 -3.330 17.998 1.00 83.38 186 LEU A O 1
ATOM 1531 N N . VAL A 1 187 ? -13.128 -2.951 19.752 1.00 84.69 187 VAL A N 1
ATOM 1532 C CA . VAL A 1 187 ? -14.378 -3.036 18.994 1.00 84.69 187 VAL A CA 1
ATOM 1533 C C . VAL A 1 187 ? -15.108 -1.703 19.090 1.00 84.69 187 VAL A C 1
ATOM 1535 O O . VAL A 1 187 ? -15.531 -1.298 20.176 1.00 84.69 187 VAL A O 1
ATOM 1538 N N . TYR A 1 188 ? -15.265 -1.057 17.937 1.00 83.62 188 TYR A N 1
ATOM 1539 C CA . TYR A 1 188 ? -15.996 0.190 17.757 1.00 83.62 188 TYR A CA 1
ATOM 1540 C C . TYR A 1 188 ? -17.325 -0.103 17.065 1.00 83.62 188 TYR A C 1
ATOM 1542 O O . TYR A 1 188 ? -17.352 -0.603 15.938 1.00 83.62 188 TYR A O 1
ATOM 1550 N N . GLU A 1 189 ? -18.425 0.211 17.742 1.00 83.06 189 GLU A N 1
ATOM 1551 C CA . GLU A 1 189 ? -19.756 0.256 17.139 1.00 83.06 189 GLU A CA 1
ATOM 1552 C C . GLU A 1 189 ? -19.952 1.656 16.556 1.00 83.06 189 GLU A C 1
ATOM 1554 O O . GLU A 1 189 ? -19.985 2.645 17.290 1.00 83.06 189 GLU A O 1
ATOM 1559 N N . LEU A 1 190 ? -20.028 1.742 15.230 1.00 80.50 190 LEU A N 1
ATOM 1560 C CA . LEU A 1 190 ? -20.204 3.006 14.531 1.00 80.50 190 LEU A CA 1
ATOM 1561 C C . LEU A 1 190 ? -21.697 3.213 14.322 1.00 80.50 190 LEU A C 1
ATOM 1563 O O . LEU A 1 190 ? -22.385 2.366 13.751 1.00 80.50 190 LEU A O 1
ATOM 1567 N N . LYS A 1 191 ? -22.220 4.338 14.811 1.00 64.81 191 LYS A N 1
ATOM 1568 C CA . LYS A 1 191 ? -23.576 4.739 14.447 1.00 64.81 191 LYS A CA 1
ATOM 1569 C C . LYS A 1 191 ? -23.542 5.105 12.970 1.00 64.81 191 LYS A C 1
ATOM 1571 O O . LYS A 1 191 ? -22.772 5.984 12.591 1.00 64.81 191 LYS A O 1
ATOM 1576 N N . ALA A 1 192 ? -24.383 4.461 12.164 1.00 55.78 192 ALA A N 1
ATOM 1577 C CA . ALA A 1 192 ? -24.655 4.945 10.820 1.00 55.78 192 ALA A CA 1
ATOM 1578 C C . ALA A 1 192 ? -25.026 6.429 10.938 1.00 55.78 192 ALA A C 1
ATOM 1580 O O . ALA A 1 192 ? -25.965 6.769 11.668 1.00 55.78 192 ALA A O 1
ATOM 1581 N N . LYS A 1 193 ? -24.264 7.317 10.289 1.00 49.97 193 LYS A N 1
ATOM 1582 C CA . LYS A 1 193 ? -24.707 8.700 10.115 1.00 49.97 193 LYS A CA 1
ATOM 1583 C C . LYS A 1 193 ? -25.991 8.608 9.301 1.00 49.97 193 LYS A C 1
ATOM 1585 O O . LYS A 1 193 ? -25.948 8.311 8.111 1.00 49.97 193 LYS A O 1
ATOM 1590 N N . GLN A 1 194 ? -27.131 8.764 9.971 1.00 41.28 194 GLN A N 1
ATOM 1591 C CA . GLN A 1 194 ? -28.396 8.988 9.289 1.00 41.28 194 GLN A CA 1
ATOM 1592 C C . GLN A 1 194 ? -28.189 10.251 8.455 1.00 41.28 194 GLN A C 1
ATOM 1594 O O . GLN A 1 194 ? -27.879 11.309 9.006 1.00 41.28 194 GLN A O 1
ATOM 1599 N N . SER A 1 195 ? -28.193 10.063 7.138 1.00 38.00 195 SER A N 1
ATOM 1600 C CA . SER A 1 195 ? -28.154 11.143 6.155 1.00 38.00 195 SER A CA 1
ATOM 1601 C C . SER A 1 195 ? -29.502 11.840 6.110 1.00 38.00 195 SER A C 1
ATOM 1603 O O . SER A 1 195 ? -30.522 11.150 6.337 1.00 38.00 195 SER A O 1
#

Organism: NCBI:txid703342

Sequence (195 aa):
MNQQVKFNGTGWFFRVSAKEAIWGSIIFLGLFCAVFYLIHFIVESVGNETLKSLQMPIFLVLLFVVSFLIVQQFIVPYIKFDQLVFCERYISIYKISGEHRVYLDDINTLQVNVVLEDGTIYKERYSGFRFLTTKGTYVISMLKGVEDKCASEPMSNMFYKLLSERLDLDNTKCKKSRVYKRSYGLVYELKAKQS

Foldseek 3Di:
DADEAEAPFAADPDDPVVVVVVVVVVVVVVVLVVVLVVVQVVQVVVVDPVCNVCSVVVSVVVVVVVVVCCCVPPVVVVVQGQHWDDDLQWIWGRHPVGIDIGGLLQFQKKKWKWFAPPLDPPDIFTAKIWGQGPVHIYIYGHDDPPQPPDDPDGPRVVVVVVSCVNQVQDPVQWDWACDDSGMIMTMDGRDNPPD

Radius of gyration: 25.76 Å; chains: 1; bounding box: 62×28×73 Å

Secondary structure (DSSP, 8-state):
---EEEE----------HHHHHHHHHHHHHHHHHHHHHHHHHHHHHT-HHHHHHHHHHHHHHHHHHHHHHIIIIIHHHT---EEEE-SSEEEEEETTEEEEEEGGGEEEEEEEEEEGGG-TT-EEEEEEEEEETTEEEEEE--HHHHTTT-SS-HHHHHHHHHHHHTT--TTS-EEEEEETTEEEEEEEPPP---

pLDDT: mean 70.33, std 14.72, range [34.0, 88.56]